Protein AF-A0A515HGM6-F1 (afdb_monomer)

InterPro domains:
  IPR005202 Transcription factor GRAS [PF03514] (10-231)
  IPR005202 Transcription factor GRAS [PS50985] (1-232)
  IPR005202 Transcription factor GRAS [PTHR31636] (12-231)

Foldseek 3Di:
DDDDPPPDDLVLLVVLLVQLFCQQVVLLVVLLVVVCVLCPPAQAAEEEEAACQLVPSVLVSLVVQLVVCVPDPDDGHEYEYEYEAEPPDDPVRVVSLVVSQVVSVVSCVVSVHHYYYHYFYQDPVLADDLVSDDDDPRYAYEYEAEDAPPCVVPDDPRNVCRSVVCCVVNVHSYYRHHDDDQPPPPPPPPPPPVNNVVSLVVVLVVSLVSSCVRDVPCPPSSVSSCPSTVND

Organism: NCBI:txid112607

Structure (mmCIF, N/CA/C/O backbone):
data_AF-A0A515HGM6-F1
#
_entry.id   AF-A0A515HGM6-F1
#
loop_
_atom_site.group_PDB
_atom_site.id
_atom_site.type_symbol
_atom_site.label_atom_id
_atom_site.label_alt_id
_atom_site.label_comp_id
_atom_site.label_asym_id
_atom_site.label_entity_id
_atom_site.label_seq_id
_atom_site.pdbx_PDB_ins_code
_atom_site.Cartn_x
_atom_site.Cartn_y
_atom_site.Cartn_z
_atom_site.occupancy
_atom_site.B_iso_or_equiv
_atom_site.auth_seq_id
_atom_site.auth_comp_id
_atom_site.auth_asym_id
_atom_site.auth_atom_id
_atom_site.pdbx_PDB_model_num
ATOM 1 N N . PRO A 1 1 ? 45.227 0.454 -6.442 1.00 33.66 1 PRO A N 1
ATOM 2 C CA . PRO A 1 1 ? 43.974 1.152 -6.821 1.00 33.66 1 PRO A CA 1
ATOM 3 C C . PRO A 1 1 ? 42.765 0.479 -6.158 1.00 33.66 1 PRO A C 1
ATOM 5 O O . PRO A 1 1 ? 42.350 -0.614 -6.534 1.00 33.66 1 PRO A O 1
ATOM 8 N N . THR A 1 2 ? 42.287 1.095 -5.085 1.00 35.53 2 THR A N 1
ATOM 9 C CA . THR A 1 2 ? 41.171 0.638 -4.258 1.00 35.53 2 THR A CA 1
ATOM 10 C C . THR A 1 2 ? 39.863 0.710 -5.049 1.00 35.53 2 THR A C 1
ATOM 12 O O . THR A 1 2 ? 39.519 1.748 -5.610 1.00 35.53 2 THR A O 1
ATOM 15 N N . ARG A 1 3 ? 39.123 -0.406 -5.122 1.00 33.62 3 ARG A N 1
ATOM 16 C CA . ARG A 1 3 ? 37.732 -0.394 -5.603 1.00 33.62 3 ARG A CA 1
ATOM 17 C C . ARG A 1 3 ? 36.940 0.524 -4.671 1.00 33.62 3 ARG A C 1
ATOM 19 O O . ARG A 1 3 ? 37.012 0.307 -3.460 1.00 33.62 3 ARG A O 1
ATOM 26 N N . PRO A 1 4 ? 36.205 1.528 -5.163 1.00 36.09 4 PRO A N 1
ATOM 27 C CA . PRO A 1 4 ? 35.471 2.383 -4.256 1.00 36.09 4 PRO A CA 1
ATOM 28 C C . PRO A 1 4 ? 34.287 1.595 -3.677 1.00 36.09 4 PRO A C 1
ATOM 30 O O . PRO A 1 4 ? 33.516 0.968 -4.407 1.00 36.09 4 PRO A O 1
ATOM 33 N N . SER A 1 5 ? 34.182 1.574 -2.348 1.00 41.03 5 SER A N 1
ATOM 34 C CA . SER A 1 5 ? 33.141 0.861 -1.607 1.00 41.03 5 SER A CA 1
ATOM 35 C C . SER A 1 5 ? 31.814 1.623 -1.657 1.00 41.03 5 SER A C 1
ATOM 37 O O . SER A 1 5 ? 31.354 2.158 -0.653 1.00 41.03 5 SER A O 1
ATOM 39 N N . TRP A 1 6 ? 31.172 1.689 -2.819 1.00 41.69 6 TRP A N 1
ATOM 40 C CA . TRP A 1 6 ? 29.816 2.232 -2.925 1.00 41.69 6 TRP A CA 1
ATOM 41 C C . TRP A 1 6 ? 28.793 1.119 -2.687 1.00 41.69 6 TRP A C 1
ATOM 43 O O . TRP A 1 6 ? 28.173 0.619 -3.623 1.00 41.69 6 TRP A O 1
ATOM 53 N N . LYS A 1 7 ? 28.629 0.687 -1.434 1.00 42.66 7 LYS A N 1
ATOM 54 C CA . LYS A 1 7 ? 27.447 -0.090 -1.035 1.00 42.66 7 LYS A CA 1
ATOM 55 C C . LYS A 1 7 ? 26.361 0.886 -0.576 1.00 42.66 7 LYS A C 1
ATOM 57 O O . LYS A 1 7 ? 26.106 0.974 0.617 1.00 42.66 7 LYS A O 1
ATOM 62 N N . MET A 1 8 ? 25.768 1.634 -1.507 1.00 49.56 8 MET A N 1
ATOM 63 C CA . MET A 1 8 ? 24.459 2.239 -1.232 1.00 49.56 8 MET A CA 1
ATOM 64 C C . MET A 1 8 ? 23.401 1.136 -1.228 1.00 49.56 8 MET A C 1
ATOM 66 O O . MET A 1 8 ? 23.482 0.187 -2.017 1.00 49.56 8 MET A O 1
ATOM 70 N N . ALA A 1 9 ? 22.452 1.229 -0.304 1.00 63.66 9 ALA A N 1
ATOM 71 C CA . ALA A 1 9 ? 21.400 0.235 -0.147 1.00 63.66 9 ALA A CA 1
ATOM 72 C C . ALA A 1 9 ? 20.313 0.436 -1.225 1.00 63.66 9 ALA A C 1
ATOM 74 O O . ALA A 1 9 ? 20.027 1.577 -1.582 1.00 63.66 9 ALA A O 1
ATOM 75 N N . PRO A 1 10 ? 19.644 -0.628 -1.712 1.00 66.25 10 PRO A N 1
ATOM 76 C CA . PRO A 1 10 ? 18.503 -0.520 -2.635 1.00 66.25 10 PRO A CA 1
ATOM 77 C C . PRO A 1 10 ? 17.421 0.488 -2.202 1.00 66.25 10 PRO A C 1
ATOM 79 O O . PRO A 1 10 ? 16.761 1.087 -3.043 1.00 66.25 10 PRO A O 1
ATOM 82 N N . VAL A 1 11 ? 17.291 0.723 -0.892 1.00 67.94 11 VAL A N 1
ATOM 83 C CA . VAL A 1 11 ? 16.393 1.722 -0.295 1.00 67.94 11 VAL A CA 1
ATOM 84 C C . VAL A 1 11 ? 16.754 3.156 -0.704 1.00 67.94 11 VAL A C 1
ATOM 86 O O . VAL A 1 11 ? 15.871 3.926 -1.063 1.00 67.94 11 VAL A O 1
ATOM 89 N N . GLU A 1 12 ? 18.039 3.516 -0.707 1.00 74.19 12 GLU A N 1
ATOM 90 C CA . GLU A 1 12 ? 18.498 4.868 -1.070 1.00 74.19 12 GLU A CA 1
ATOM 91 C C . GLU A 1 12 ? 18.288 5.133 -2.566 1.00 74.19 12 GLU A C 1
ATOM 93 O O . GLU A 1 12 ? 17.845 6.208 -2.958 1.00 74.19 12 GLU A O 1
ATOM 98 N N . ALA A 1 13 ? 18.534 4.130 -3.415 1.00 74.75 13 ALA A N 1
ATOM 99 C CA . ALA A 1 13 ? 18.259 4.232 -4.847 1.00 74.75 13 ALA A CA 1
ATOM 100 C C . ALA A 1 13 ? 16.753 4.379 -5.135 1.00 74.75 13 ALA A C 1
ATOM 102 O O . ALA A 1 13 ? 16.364 5.123 -6.031 1.00 74.75 13 ALA A O 1
ATOM 103 N N . PHE A 1 14 ? 15.897 3.720 -4.351 1.00 74.88 14 PHE A N 1
ATOM 104 C CA . PHE A 1 14 ? 14.449 3.872 -4.474 1.00 74.88 14 PHE A CA 1
ATOM 105 C C . PHE A 1 14 ? 13.963 5.259 -4.026 1.00 74.88 14 PHE A C 1
ATOM 107 O O . PHE A 1 14 ? 13.122 5.853 -4.695 1.00 74.88 14 PHE A O 1
ATOM 114 N N . GLN A 1 15 ? 14.526 5.817 -2.949 1.00 76.75 15 GLN A N 1
ATOM 115 C CA . GLN A 1 15 ? 14.252 7.201 -2.537 1.00 76.75 15 GLN A CA 1
ATOM 116 C C . GLN A 1 15 ? 14.657 8.198 -3.629 1.00 76.75 15 GLN A C 1
ATOM 118 O O . GLN A 1 15 ? 13.858 9.049 -4.012 1.00 76.75 15 GLN A O 1
ATOM 123 N N . LEU A 1 16 ? 15.851 8.026 -4.206 1.00 79.00 16 LEU A N 1
ATOM 124 C CA . LEU A 1 16 ? 16.311 8.838 -5.332 1.00 79.00 16 LEU A CA 1
ATOM 125 C C . LEU A 1 16 ? 15.363 8.750 -6.534 1.00 79.00 16 LEU A C 1
ATOM 127 O O . LEU A 1 16 ? 15.067 9.778 -7.132 1.00 79.00 16 LEU A O 1
ATOM 131 N N . LEU A 1 17 ? 14.839 7.565 -6.867 1.00 77.12 17 LEU A N 1
ATOM 132 C CA . LEU A 1 17 ? 13.839 7.422 -7.931 1.00 77.12 17 LEU A CA 1
ATOM 133 C C . LEU A 1 17 ? 12.556 8.212 -7.625 1.00 77.12 17 LEU A C 1
ATOM 135 O O . LEU A 1 17 ? 12.028 8.880 -8.511 1.00 77.12 17 LEU A O 1
ATOM 139 N N . GLN A 1 18 ? 12.060 8.151 -6.386 1.00 76.12 18 GLN A N 1
ATOM 140 C CA . GLN A 1 18 ? 10.862 8.890 -5.971 1.00 76.12 18 GLN A CA 1
ATOM 141 C C . GLN A 1 18 ? 11.052 10.409 -6.002 1.00 76.12 18 GLN A C 1
ATOM 143 O O . GLN A 1 18 ? 10.081 11.148 -6.185 1.00 76.12 18 GLN A O 1
ATOM 148 N N . ASP A 1 19 ? 12.273 10.886 -5.783 1.00 78.44 19 ASP A N 1
ATOM 149 C CA . ASP A 1 19 ? 12.600 12.303 -5.909 1.00 78.44 19 ASP A CA 1
ATOM 150 C C . ASP A 1 19 ? 12.758 12.701 -7.373 1.00 78.44 19 ASP A C 1
ATOM 152 O O . ASP A 1 19 ? 12.249 13.746 -7.764 1.00 78.44 19 ASP A O 1
ATOM 156 N N . MET A 1 20 ? 13.380 11.842 -8.187 1.00 77.00 20 MET A N 1
ATOM 157 C CA . MET A 1 20 ? 13.657 12.111 -9.598 1.00 77.00 20 MET A CA 1
ATOM 158 C C . MET A 1 20 ? 12.438 12.054 -10.509 1.00 77.00 20 MET A C 1
ATOM 160 O O . MET A 1 20 ? 12.423 12.712 -11.549 1.00 77.00 20 MET A O 1
ATOM 164 N N . SER A 1 21 ? 11.439 11.251 -10.154 1.00 76.75 21 SER A N 1
ATOM 165 C CA . SER A 1 21 ? 10.286 10.999 -11.007 1.00 76.75 21 SER A CA 1
ATOM 166 C C . SER A 1 21 ? 8.984 10.958 -10.207 1.00 76.75 21 SER A C 1
ATOM 168 O O . SER A 1 21 ? 8.923 10.332 -9.143 1.00 76.75 21 SER A O 1
ATOM 170 N N . PRO A 1 22 ? 7.892 11.547 -10.735 1.00 76.94 22 PRO A N 1
ATOM 171 C CA . PRO A 1 22 ? 6.575 11.424 -10.125 1.00 76.94 22 PRO A CA 1
ATOM 172 C C . PRO A 1 22 ? 6.007 10.004 -10.239 1.00 76.94 22 PRO A C 1
ATOM 174 O O . PRO A 1 22 ? 4.993 9.730 -9.610 1.00 76.94 22 PRO A O 1
ATOM 177 N N . TYR A 1 23 ? 6.639 9.111 -11.008 1.00 75.31 23 TYR A N 1
ATOM 178 C CA . TYR A 1 23 ? 6.143 7.779 -11.362 1.00 75.31 23 TYR A CA 1
ATOM 179 C C . TYR A 1 23 ? 5.549 6.996 -10.179 1.00 75.31 23 TYR A C 1
ATOM 181 O O . TYR A 1 23 ? 4.378 6.627 -10.198 1.00 75.31 23 TYR A O 1
ATOM 189 N N . VAL A 1 24 ? 6.323 6.820 -9.106 1.00 78.44 24 VAL A N 1
ATOM 190 C CA . VAL A 1 24 ? 5.881 6.067 -7.918 1.00 78.44 24 VAL A CA 1
ATOM 191 C C . VAL A 1 24 ? 4.873 6.868 -7.082 1.00 78.44 24 VAL A C 1
ATOM 193 O O . VAL A 1 24 ? 3.913 6.320 -6.541 1.00 78.44 24 VAL A O 1
ATOM 196 N N . LYS A 1 25 ? 5.074 8.189 -6.970 1.00 84.50 25 LYS A N 1
ATOM 197 C CA . LYS A 1 25 ? 4.205 9.078 -6.178 1.00 84.50 25 LYS A CA 1
ATOM 198 C C . LYS A 1 25 ? 2.809 9.197 -6.795 1.00 84.50 25 LYS A C 1
ATOM 200 O O . LYS A 1 25 ? 1.836 9.242 -6.051 1.00 84.50 25 LYS A O 1
ATOM 205 N N . PHE A 1 26 ? 2.707 9.193 -8.124 1.00 87.50 26 PHE A N 1
ATOM 206 C CA . PHE A 1 26 ? 1.442 9.222 -8.855 1.00 87.50 26 PHE A CA 1
ATOM 207 C C . PHE A 1 26 ? 0.555 8.044 -8.453 1.00 87.50 26 PHE A C 1
ATOM 209 O O . PHE A 1 26 ? -0.543 8.257 -7.948 1.00 87.50 26 PHE A O 1
ATOM 216 N N . GLY A 1 27 ? 1.069 6.816 -8.568 1.00 89.44 27 GLY A N 1
ATOM 217 C CA . GLY A 1 27 ? 0.329 5.614 -8.193 1.00 89.44 27 GLY A CA 1
ATOM 218 C C . GLY A 1 27 ? -0.136 5.629 -6.735 1.00 89.44 27 GLY A C 1
ATOM 219 O O . GLY A 1 27 ? -1.304 5.368 -6.449 1.00 89.44 27 GLY A O 1
ATOM 220 N N . HIS A 1 28 ? 0.749 6.018 -5.812 1.00 91.19 28 HIS A N 1
ATOM 221 C CA . HIS A 1 28 ? 0.407 6.145 -4.393 1.00 91.19 28 HIS A CA 1
ATOM 222 C C . HIS A 1 28 ? -0.680 7.195 -4.131 1.00 91.19 28 HIS A C 1
ATOM 224 O O . HIS A 1 28 ? -1.622 6.914 -3.395 1.00 91.19 28 HIS A O 1
ATOM 230 N N . PHE A 1 29 ? -0.577 8.393 -4.710 1.00 92.69 29 PHE A N 1
ATOM 231 C CA . PHE A 1 29 ? -1.552 9.459 -4.471 1.00 92.69 29 PHE A CA 1
ATOM 232 C C . PHE A 1 29 ? -2.905 9.166 -5.112 1.00 92.69 29 PHE A C 1
ATOM 234 O O . PHE A 1 29 ? -3.930 9.417 -4.483 1.00 92.69 29 PHE A O 1
ATOM 241 N N . THR A 1 30 ? -2.928 8.574 -6.306 1.00 94.88 30 THR A N 1
ATOM 242 C CA . THR A 1 30 ? -4.176 8.142 -6.944 1.00 94.88 30 THR A CA 1
ATOM 243 C C . THR A 1 30 ? -4.858 7.038 -6.136 1.00 94.88 30 THR A C 1
ATOM 245 O O . THR 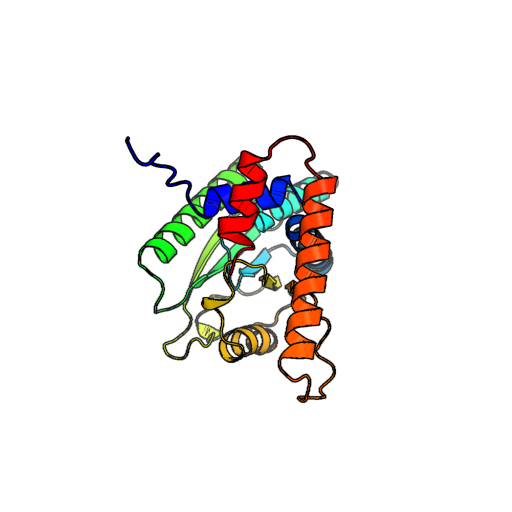A 1 30 ? -6.055 7.135 -5.866 1.00 94.88 30 THR A O 1
ATOM 248 N N . ALA A 1 31 ? -4.107 6.030 -5.674 1.00 96.75 31 ALA A N 1
ATOM 249 C CA . ALA A 1 31 ? -4.646 4.992 -4.797 1.00 96.75 31 ALA A CA 1
ATOM 250 C C . ALA A 1 31 ? -5.163 5.583 -3.477 1.00 96.75 31 ALA A C 1
ATOM 252 O O . ALA A 1 31 ? -6.274 5.273 -3.054 1.00 96.75 31 ALA A O 1
ATOM 253 N N . ASN A 1 32 ? -4.399 6.478 -2.849 1.00 97.62 32 ASN A N 1
ATOM 254 C CA . ASN A 1 32 ? -4.802 7.129 -1.605 1.00 97.62 32 ASN A CA 1
ATOM 255 C C . ASN A 1 32 ? -6.078 7.956 -1.773 1.00 97.62 32 ASN A C 1
ATOM 257 O O . ASN A 1 32 ? -6.936 7.903 -0.898 1.00 97.62 32 ASN A O 1
ATOM 261 N N . GLN A 1 33 ? -6.237 8.668 -2.889 1.00 97.25 33 GLN A N 1
ATOM 262 C CA . GLN A 1 33 ? -7.459 9.417 -3.169 1.00 97.25 33 GLN A CA 1
ATOM 263 C C . GLN A 1 33 ? -8.678 8.487 -3.273 1.00 97.25 33 GLN A C 1
ATOM 265 O O . GLN A 1 33 ? -9.685 8.730 -2.611 1.00 97.25 33 GLN A O 1
ATOM 270 N N . ALA A 1 34 ? -8.560 7.376 -4.010 1.00 98.19 34 ALA A N 1
ATOM 271 C CA . ALA A 1 34 ? -9.623 6.372 -4.096 1.00 98.19 34 ALA A CA 1
ATOM 272 C C . ALA A 1 34 ? -9.952 5.753 -2.723 1.00 98.19 34 ALA A C 1
ATOM 274 O O . ALA A 1 34 ? -11.117 5.514 -2.404 1.00 98.19 34 ALA A O 1
ATOM 275 N N . ILE A 1 35 ? -8.935 5.528 -1.884 1.00 98.50 35 ILE A N 1
ATOM 276 C CA . ILE A 1 35 ? -9.111 5.039 -0.511 1.00 98.50 35 ILE A CA 1
ATOM 277 C C . ILE A 1 35 ? -9.871 6.061 0.337 1.00 98.50 35 ILE A C 1
ATOM 279 O O . ILE A 1 35 ? -10.839 5.679 0.989 1.00 98.50 35 ILE A O 1
ATOM 283 N N . LEU A 1 36 ? -9.464 7.336 0.327 1.00 96.81 36 LEU A N 1
ATOM 284 C CA . LEU A 1 36 ? -10.105 8.408 1.101 1.00 96.81 36 LEU A CA 1
ATOM 285 C C . LEU A 1 36 ? -11.588 8.548 0.751 1.00 96.81 36 LEU A C 1
ATOM 287 O O . LEU A 1 36 ? -12.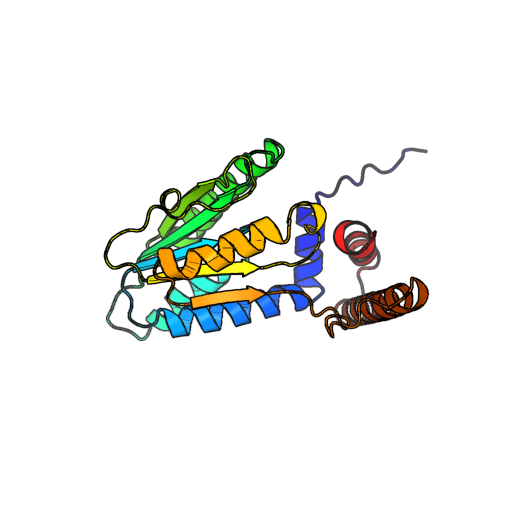423 8.624 1.650 1.00 96.81 36 LEU A O 1
ATOM 291 N N . GLU A 1 37 ? -11.916 8.528 -0.540 1.00 96.19 37 GLU A N 1
ATOM 292 C CA . GLU A 1 37 ? -13.299 8.581 -1.019 1.00 96.19 37 GLU A CA 1
ATOM 293 C C . GLU A 1 37 ? -14.097 7.353 -0.576 1.00 96.19 37 GLU A C 1
ATOM 295 O O . GLU A 1 37 ? -15.219 7.480 -0.081 1.00 96.19 37 GLU A O 1
ATOM 300 N N . ALA A 1 38 ? -13.508 6.161 -0.696 1.00 97.56 38 ALA A N 1
ATOM 301 C CA . ALA A 1 38 ? -14.171 4.926 -0.312 1.00 97.56 38 ALA A CA 1
ATOM 302 C C . ALA A 1 38 ? -14.470 4.879 1.189 1.00 97.56 38 ALA A C 1
ATOM 304 O O . ALA A 1 38 ? -15.551 4.435 1.566 1.00 97.56 38 ALA A O 1
ATOM 305 N N . VAL A 1 39 ? -13.554 5.330 2.048 1.00 96.00 39 VAL A N 1
ATOM 306 C CA . VAL A 1 39 ? -13.679 5.217 3.515 1.00 96.00 39 VAL A CA 1
ATOM 307 C C . VAL A 1 39 ? -14.227 6.478 4.189 1.00 96.00 39 VAL A C 1
ATOM 309 O O . VAL A 1 39 ? -14.200 6.587 5.417 1.00 96.00 39 VAL A O 1
ATOM 312 N N . ALA A 1 40 ? -14.734 7.436 3.412 1.00 93.06 40 ALA A N 1
ATOM 313 C CA . ALA A 1 40 ? -15.303 8.669 3.935 1.00 93.06 40 ALA A CA 1
ATOM 314 C C . ALA A 1 40 ? -16.426 8.390 4.954 1.00 93.06 40 ALA A C 1
ATOM 316 O O . ALA A 1 40 ? -17.370 7.645 4.689 1.00 93.06 40 ALA A O 1
ATOM 317 N N . GLY A 1 41 ? -16.321 9.001 6.138 1.00 90.56 41 GLY A N 1
ATOM 318 C CA . GLY A 1 41 ? -17.287 8.848 7.234 1.00 90.56 41 GLY A CA 1
ATOM 319 C C . GLY A 1 41 ? -17.116 7.586 8.089 1.00 90.56 41 GLY A C 1
ATOM 320 O O . GLY A 1 41 ? -17.783 7.455 9.118 1.00 90.56 41 GLY A O 1
ATOM 321 N N . GLU A 1 42 ? -16.211 6.679 7.724 1.00 94.38 42 GLU A N 1
ATOM 322 C CA . GLU A 1 42 ? -15.914 5.493 8.525 1.00 94.38 42 GLU A CA 1
ATOM 323 C C . GLU A 1 42 ? -15.144 5.878 9.791 1.00 94.38 42 GLU A C 1
ATOM 325 O O . GLU A 1 42 ? -14.309 6.779 9.787 1.00 94.38 42 GLU A O 1
ATOM 330 N N . ARG A 1 43 ? -15.400 5.182 10.905 1.00 94.12 43 ARG A N 1
ATOM 331 C CA . ARG A 1 43 ? -14.689 5.430 12.180 1.00 94.12 43 ARG A CA 1
ATOM 332 C C . ARG A 1 43 ? -13.461 4.546 12.372 1.00 94.12 43 ARG A C 1
ATOM 334 O O . ARG A 1 43 ? -12.650 4.796 13.267 1.00 94.12 43 ARG A O 1
ATOM 341 N N . ARG A 1 44 ? -13.356 3.478 11.583 1.00 96.94 44 ARG A N 1
ATOM 342 C CA . ARG A 1 44 ? -12.269 2.501 11.617 1.00 96.94 44 ARG A CA 1
ATOM 343 C C . ARG A 1 44 ? -11.957 2.081 10.193 1.00 96.94 44 ARG A C 1
ATOM 345 O O . ARG A 1 44 ? -12.844 1.606 9.490 1.00 96.94 44 ARG A O 1
ATOM 352 N N . VAL A 1 45 ? -10.705 2.237 9.799 1.00 98.38 45 VAL A N 1
ATOM 353 C CA . VAL A 1 45 ? -10.210 1.871 8.473 1.00 98.38 45 VAL A CA 1
ATOM 354 C C . VAL A 1 45 ? -9.120 0.831 8.654 1.00 98.38 45 VAL A C 1
ATOM 356 O O . VAL A 1 45 ? -8.211 1.025 9.461 1.00 98.38 45 VAL A O 1
ATOM 359 N N . HIS A 1 46 ? -9.205 -0.266 7.912 1.00 98.69 46 HIS A N 1
ATOM 360 C CA . HIS A 1 46 ? -8.212 -1.327 7.941 1.00 98.69 46 HIS A CA 1
ATOM 361 C C . HIS A 1 46 ? -7.677 -1.590 6.539 1.00 98.69 46 HIS A C 1
ATOM 363 O O . HIS A 1 46 ? -8.356 -2.140 5.681 1.00 98.69 46 HIS A O 1
ATOM 369 N N . ILE A 1 47 ? -6.422 -1.219 6.335 1.00 98.75 47 ILE A N 1
ATOM 370 C CA . ILE A 1 47 ? -5.696 -1.433 5.094 1.00 98.75 47 ILE A CA 1
ATOM 371 C C . ILE A 1 47 ? -4.911 -2.736 5.197 1.00 98.75 47 ILE A C 1
ATOM 373 O O . ILE A 1 47 ? -4.113 -2.921 6.118 1.00 98.75 47 ILE A O 1
ATOM 377 N N . VAL A 1 48 ? -5.113 -3.623 4.233 1.00 98.38 48 VAL A N 1
ATOM 378 C CA . VAL A 1 48 ? -4.287 -4.803 3.998 1.00 98.38 48 VAL A CA 1
ATOM 379 C C . VAL A 1 48 ? -3.387 -4.486 2.809 1.00 98.38 48 VAL A C 1
ATOM 381 O O . VAL A 1 48 ? -3.865 -4.327 1.687 1.00 98.38 48 VAL A O 1
ATOM 384 N N . ASP A 1 49 ? -2.090 -4.348 3.064 1.00 96.44 49 ASP A N 1
ATOM 385 C CA . ASP A 1 49 ? -1.092 -4.006 2.052 1.00 96.44 49 ASP A CA 1
ATOM 386 C C . ASP A 1 49 ? -0.330 -5.263 1.630 1.00 96.44 49 ASP A C 1
ATOM 388 O O . ASP A 1 49 ? 0.294 -5.926 2.465 1.00 96.44 49 ASP A O 1
ATOM 392 N N . TYR A 1 50 ? -0.394 -5.587 0.340 1.00 92.94 50 TYR A N 1
ATOM 393 C CA . TYR A 1 50 ? 0.281 -6.745 -0.235 1.00 92.94 50 TYR A CA 1
ATOM 394 C C . TYR A 1 50 ? 1.817 -6.668 -0.148 1.00 92.94 50 TYR A C 1
ATOM 396 O O . TYR A 1 50 ? 2.467 -7.703 0.008 1.00 92.94 50 TYR A O 1
ATOM 404 N N . ASP A 1 51 ? 2.404 -5.472 -0.241 1.00 87.81 51 ASP A N 1
ATOM 405 C CA . ASP A 1 51 ? 3.852 -5.249 -0.198 1.00 87.81 51 ASP A CA 1
ATOM 406 C C . ASP A 1 51 ? 4.178 -3.835 0.311 1.00 87.81 51 ASP A C 1
ATOM 408 O O . ASP A 1 51 ? 4.381 -2.892 -0.452 1.00 87.81 51 ASP A O 1
ATOM 412 N N . ILE A 1 52 ? 4.244 -3.700 1.638 1.00 89.12 52 ILE A N 1
ATOM 413 C CA . ILE A 1 52 ? 4.316 -2.395 2.310 1.00 89.12 52 ILE A CA 1
ATOM 414 C C . ILE A 1 52 ? 5.617 -1.615 2.074 1.00 89.12 52 ILE A C 1
ATOM 416 O O . ILE A 1 52 ? 5.670 -0.407 2.326 1.00 89.12 52 ILE A O 1
ATOM 420 N N . MET A 1 53 ? 6.680 -2.291 1.632 1.00 83.94 53 MET A N 1
ATOM 421 C CA . MET A 1 53 ? 8.013 -1.711 1.449 1.00 83.94 53 MET A CA 1
ATOM 422 C C . MET A 1 53 ? 8.443 -0.847 2.659 1.00 83.94 53 MET A C 1
ATOM 424 O O . MET A 1 53 ? 8.502 -1.340 3.783 1.00 83.94 53 MET A O 1
ATOM 428 N N . GLU A 1 54 ? 8.722 0.441 2.431 1.00 83.25 54 GLU A N 1
ATOM 429 C CA . GLU A 1 54 ? 9.122 1.433 3.441 1.00 83.25 54 GLU A CA 1
ATOM 430 C C . GLU A 1 54 ? 7.938 2.231 4.026 1.00 83.25 54 GLU A C 1
ATOM 432 O O . GLU A 1 54 ? 8.136 3.121 4.854 1.00 83.25 54 GLU A O 1
ATOM 437 N N . GLY A 1 55 ? 6.704 1.953 3.593 1.00 88.62 55 GLY A N 1
ATOM 438 C CA . GLY A 1 55 ? 5.488 2.597 4.102 1.00 88.62 55 GLY A CA 1
ATOM 439 C C . GLY A 1 55 ? 5.253 4.038 3.631 1.00 88.62 55 GLY A C 1
ATOM 440 O O . GLY A 1 55 ? 4.394 4.723 4.184 1.00 88.62 55 GLY A O 1
ATOM 441 N N . VAL A 1 56 ? 5.979 4.520 2.614 1.00 87.81 56 VAL A N 1
ATOM 442 C CA . VAL A 1 56 ? 5.898 5.919 2.139 1.00 87.81 56 VAL A CA 1
ATOM 443 C C . VAL A 1 56 ? 4.480 6.314 1.706 1.00 87.81 56 VAL A C 1
ATOM 445 O O . VAL A 1 56 ? 4.022 7.407 2.041 1.00 87.81 56 VAL A O 1
ATOM 448 N N . GLN A 1 57 ? 3.755 5.420 1.021 1.00 93.56 57 GLN A N 1
ATOM 449 C CA . GLN A 1 57 ? 2.355 5.646 0.639 1.00 93.56 57 GLN A CA 1
ATOM 450 C C . GLN A 1 57 ? 1.498 6.012 1.860 1.00 93.56 57 GLN A C 1
ATOM 452 O O . GLN A 1 57 ? 0.718 6.968 1.819 1.00 93.56 57 GLN A O 1
ATOM 457 N N . TRP A 1 58 ? 1.687 5.297 2.969 1.00 97.38 58 TRP A N 1
ATOM 458 C CA . TRP A 1 58 ? 0.849 5.421 4.154 1.00 97.38 58 TRP A CA 1
ATOM 459 C C . TRP A 1 58 ? 1.104 6.689 4.949 1.00 97.38 58 TRP A C 1
ATOM 461 O O . TRP A 1 58 ? 0.143 7.269 5.443 1.00 97.38 58 TRP A O 1
ATOM 471 N N . ALA A 1 59 ? 2.343 7.181 5.009 1.00 94.94 59 ALA A N 1
ATOM 472 C CA . ALA A 1 59 ? 2.619 8.484 5.616 1.00 94.94 59 ALA A CA 1
ATOM 473 C C . ALA A 1 59 ? 1.810 9.604 4.932 1.00 94.94 59 ALA A C 1
ATOM 475 O O . ALA A 1 59 ? 1.182 10.422 5.604 1.00 94.94 59 ALA A O 1
ATOM 476 N N . SER A 1 60 ? 1.741 9.594 3.597 1.00 94.31 60 SER A N 1
ATOM 477 C CA . SER A 1 60 ? 0.945 10.588 2.868 1.00 94.31 60 SER A CA 1
ATOM 478 C C . SER A 1 60 ? -0.569 10.420 3.046 1.00 94.31 60 SER A C 1
ATOM 480 O O . SER A 1 60 ? -1.273 11.418 3.187 1.00 94.31 60 SER A O 1
ATOM 482 N N . LEU A 1 61 ? -1.074 9.181 3.121 1.00 97.62 61 LEU A N 1
ATOM 483 C CA . LEU A 1 61 ? -2.487 8.930 3.416 1.00 97.62 61 LEU A CA 1
ATOM 484 C C . LEU A 1 61 ? -2.859 9.453 4.809 1.00 97.62 61 LEU A C 1
ATOM 486 O O . LEU A 1 61 ? -3.868 10.132 4.957 1.00 97.62 61 LEU A O 1
ATOM 490 N N . MET A 1 62 ? -2.033 9.168 5.819 1.00 97.81 62 MET A N 1
ATOM 491 C CA . MET A 1 62 ? -2.257 9.617 7.194 1.00 97.81 62 MET A CA 1
ATOM 492 C C . MET A 1 62 ? -2.353 11.143 7.290 1.00 97.81 62 MET A C 1
ATOM 494 O O . MET A 1 62 ? -3.254 11.649 7.955 1.00 97.81 62 MET A O 1
ATOM 498 N N . GLN A 1 63 ? -1.472 11.876 6.597 1.00 94.88 63 GLN A N 1
ATOM 499 C CA . GLN A 1 63 ? -1.566 13.338 6.524 1.00 94.88 63 GLN A CA 1
ATOM 500 C C . GLN A 1 63 ? -2.874 13.786 5.878 1.00 94.88 63 GLN A C 1
ATOM 502 O O . GLN A 1 63 ? -3.571 14.615 6.449 1.00 94.88 63 GLN A O 1
ATOM 507 N N . ALA A 1 64 ? -3.242 13.203 4.735 1.00 93.88 64 ALA A N 1
ATOM 508 C CA . ALA A 1 64 ? -4.478 13.558 4.047 1.00 93.88 64 ALA A CA 1
ATOM 509 C C . ALA A 1 64 ? -5.729 13.294 4.908 1.00 93.88 64 ALA A C 1
ATOM 511 O O . ALA A 1 64 ? -6.626 14.136 4.947 1.00 93.88 64 ALA A O 1
ATOM 512 N N . MET A 1 65 ? -5.761 12.178 5.650 1.00 94.06 65 MET A N 1
ATOM 513 C CA . MET A 1 65 ? -6.841 11.863 6.594 1.00 94.06 65 MET A CA 1
ATOM 514 C C . MET A 1 65 ? -6.953 12.918 7.699 1.00 94.06 65 MET A C 1
ATOM 516 O O . MET A 1 65 ? -8.057 13.346 8.017 1.00 94.06 65 MET A O 1
ATOM 520 N N . VAL A 1 66 ? -5.828 13.362 8.269 1.00 92.94 66 VAL A N 1
ATOM 521 C CA . VAL A 1 66 ? -5.825 14.411 9.301 1.00 92.94 66 VAL A CA 1
ATOM 522 C C . VAL A 1 66 ? -6.246 15.763 8.714 1.00 92.94 66 VAL A C 1
ATOM 524 O O . VAL A 1 66 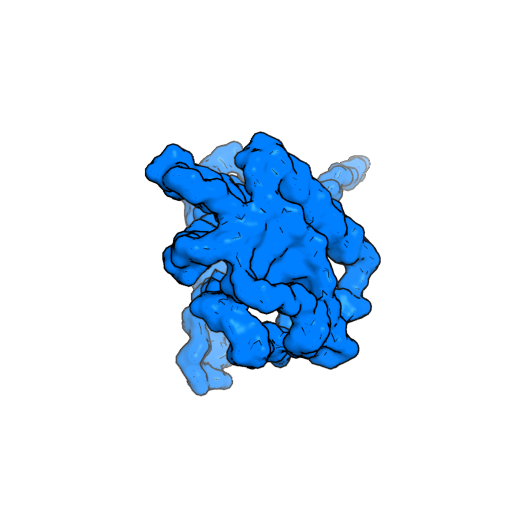? -7.116 16.421 9.279 1.00 92.94 66 VAL A O 1
ATOM 527 N N . SER A 1 67 ? -5.710 16.152 7.554 1.00 90.56 67 SER A N 1
ATOM 528 C CA . SER A 1 67 ? -5.998 17.446 6.919 1.00 90.56 67 SER A CA 1
ATOM 529 C C . SER A 1 67 ? -7.453 17.595 6.468 1.00 90.56 67 SER A C 1
ATOM 531 O O . SER A 1 67 ? -8.035 18.662 6.642 1.00 90.56 67 SER A O 1
ATOM 533 N N . GLN A 1 68 ? -8.087 16.543 5.936 1.00 83.94 68 GLN A N 1
ATOM 534 C CA . GLN A 1 68 ? -9.523 16.588 5.613 1.00 83.94 68 GLN A CA 1
ATOM 535 C C . GLN A 1 68 ? -10.391 16.799 6.865 1.00 83.94 68 GLN A C 1
ATOM 537 O O . GLN A 1 68 ? -11.490 17.351 6.786 1.00 83.94 68 GLN A O 1
ATOM 542 N N . GLN A 1 69 ? -9.887 16.390 8.028 1.00 77.75 69 GLN A N 1
ATOM 543 C CA . GLN A 1 69 ? -10.620 16.389 9.283 1.00 77.75 69 GLN A CA 1
ATOM 544 C C . GLN A 1 69 ? -10.492 17.686 10.085 1.00 77.75 69 GLN A C 1
ATOM 546 O O . GLN A 1 69 ? -11.329 17.923 10.950 1.00 77.75 69 GLN A O 1
ATOM 551 N N . GLU A 1 70 ? -9.519 18.551 9.779 1.00 70.62 70 GLU A N 1
ATOM 552 C CA . GLU A 1 70 ? -9.375 19.875 10.416 1.00 70.62 70 GLU A CA 1
ATOM 553 C C . GLU A 1 70 ? -10.645 20.736 10.289 1.00 70.62 70 GLU A C 1
ATOM 555 O O . GLU A 1 70 ? -10.885 21.626 11.100 1.00 70.62 70 GLU A O 1
ATOM 560 N N . THR A 1 71 ? -11.492 20.441 9.299 1.00 70.56 71 THR A N 1
ATOM 561 C CA . THR A 1 71 ? -12.768 21.130 9.055 1.00 70.56 71 THR A CA 1
ATOM 562 C C . THR A 1 71 ? -13.995 20.412 9.641 1.00 70.56 71 THR A C 1
ATOM 564 O O . THR A 1 71 ? -15.112 20.918 9.533 1.00 70.56 71 THR A O 1
ATOM 567 N N . SER A 1 72 ? -13.817 19.246 10.275 1.00 75.81 72 SER A N 1
ATOM 568 C CA . SER A 1 72 ? -14.892 18.384 10.786 1.00 75.81 72 SER A CA 1
ATOM 569 C C . SER A 1 72 ? -14.937 18.348 12.317 1.00 75.81 72 SER A C 1
ATOM 571 O O . SER A 1 72 ? -13.927 18.464 13.001 1.00 75.81 72 SER A O 1
ATOM 573 N N . ILE A 1 73 ? -16.134 18.141 12.873 1.00 75.56 73 ILE A N 1
ATOM 574 C CA . ILE A 1 73 ? -16.366 18.028 14.326 1.00 75.56 73 ILE A CA 1
ATOM 575 C C . ILE A 1 73 ? -15.932 16.644 14.858 1.00 75.56 73 ILE A C 1
ATOM 577 O O . ILE A 1 73 ? -15.671 16.477 16.049 1.00 75.56 73 ILE A O 1
ATOM 581 N N . ALA A 1 74 ? -15.867 15.626 13.994 1.00 79.25 74 ALA A N 1
ATOM 582 C CA . ALA A 1 74 ? -15.530 14.261 14.391 1.00 79.25 74 ALA A CA 1
ATOM 583 C C . ALA A 1 74 ? -14.005 14.029 14.396 1.00 79.25 74 ALA A C 1
ATOM 585 O O . ALA A 1 74 ? -13.327 14.515 13.494 1.00 79.25 74 ALA A O 1
ATOM 586 N N . PRO A 1 75 ? -13.451 13.235 15.336 1.00 84.19 75 PRO A N 1
ATOM 587 C CA . PRO A 1 75 ? -12.032 12.876 15.330 1.00 84.19 75 PRO A CA 1
ATOM 588 C C . PRO A 1 75 ? -11.693 11.925 14.172 1.00 84.19 75 PRO A C 1
ATOM 590 O O . PRO A 1 75 ? -12.575 11.163 13.749 1.00 84.19 75 PRO A O 1
ATOM 593 N N . PRO A 1 76 ? -10.434 11.919 13.691 1.00 88.75 76 PRO A N 1
ATOM 594 C CA . PRO A 1 76 ? -10.018 11.034 12.614 1.00 88.75 76 PRO A CA 1
ATOM 595 C C . PRO A 1 76 ? -10.222 9.559 12.933 1.00 88.75 76 PRO A C 1
ATOM 597 O O . PRO A 1 76 ? -10.180 9.166 14.107 1.00 88.75 76 PRO A O 1
ATOM 600 N N . PRO A 1 77 ? -10.494 8.734 11.902 1.00 93.56 77 PRO A N 1
ATOM 601 C CA . PRO A 1 77 ? -10.723 7.318 12.107 1.00 93.56 77 PRO A CA 1
ATOM 602 C C . PRO A 1 77 ? -9.502 6.660 12.733 1.00 93.56 77 PRO A C 1
ATOM 604 O O . PRO A 1 77 ? -8.361 7.075 12.530 1.00 93.56 77 PRO A O 1
ATOM 607 N N . HIS A 1 78 ? -9.743 5.565 13.448 1.00 96.94 78 HIS A N 1
ATOM 608 C CA . HIS A 1 78 ? -8.651 4.663 13.770 1.00 96.94 78 HIS A CA 1
ATOM 609 C C . HIS A 1 78 ? -8.160 3.996 12.483 1.00 96.94 78 HIS A C 1
ATOM 611 O O . HIS A 1 78 ? -8.938 3.303 11.821 1.00 96.94 78 HIS A O 1
ATOM 617 N N . LEU A 1 79 ? -6.883 4.177 12.154 1.00 98.31 79 LEU A N 1
ATOM 618 C CA . LEU A 1 79 ? -6.244 3.544 11.008 1.00 98.31 79 LEU A CA 1
ATOM 619 C C . LEU A 1 79 ? -5.457 2.308 11.452 1.00 98.31 79 LEU A C 1
ATOM 621 O O . LEU A 1 79 ? -4.530 2.388 12.256 1.00 98.31 79 LEU A O 1
ATOM 625 N N . ARG A 1 80 ? -5.788 1.156 10.879 1.00 98.44 80 ARG A N 1
ATOM 626 C CA . ARG A 1 80 ? -5.048 -0.093 11.038 1.00 98.44 80 ARG A CA 1
ATOM 627 C C . ARG A 1 80 ? -4.394 -0.463 9.716 1.00 98.44 80 ARG A C 1
ATOM 629 O O . ARG A 1 80 ? -5.065 -0.485 8.690 1.00 98.44 80 ARG A O 1
ATOM 636 N N . ILE A 1 81 ? -3.112 -0.812 9.739 1.00 98.62 81 ILE A N 1
ATOM 637 C CA . ILE A 1 81 ? -2.413 -1.356 8.567 1.00 98.62 81 ILE A CA 1
ATOM 638 C C . ILE A 1 81 ? -1.928 -2.770 8.880 1.00 98.62 81 ILE A C 1
ATOM 640 O O . ILE A 1 81 ? -1.287 -2.999 9.906 1.00 98.62 81 ILE A O 1
ATOM 644 N N . THR A 1 82 ? -2.232 -3.720 7.998 1.00 97.88 82 THR A N 1
ATOM 645 C CA . THR A 1 82 ? -1.688 -5.079 8.009 1.00 97.88 82 THR A CA 1
ATOM 646 C C . THR A 1 82 ? -0.799 -5.275 6.792 1.00 97.88 82 THR A C 1
ATOM 648 O O . THR A 1 82 ? -1.300 -5.316 5.673 1.00 97.88 82 THR A O 1
ATOM 651 N N . ALA A 1 83 ? 0.502 -5.455 7.008 1.00 95.38 83 ALA A N 1
ATOM 652 C CA . ALA A 1 83 ? 1.423 -5.840 5.943 1.00 95.38 83 ALA A CA 1
ATOM 653 C C . ALA A 1 83 ? 1.346 -7.352 5.672 1.00 95.38 83 ALA A C 1
ATOM 655 O O . ALA A 1 83 ? 1.426 -8.167 6.600 1.00 95.38 83 ALA A O 1
ATOM 656 N N . VAL A 1 84 ? 1.213 -7.740 4.408 1.00 92.75 84 VAL A N 1
ATOM 657 C CA . VAL A 1 84 ? 1.335 -9.132 3.968 1.00 92.75 84 VAL A CA 1
ATOM 658 C C . VAL A 1 84 ? 2.820 -9.480 3.844 1.00 92.75 84 VAL A C 1
ATOM 660 O O . VAL A 1 84 ? 3.620 -8.730 3.296 1.00 92.75 84 VAL A O 1
ATOM 663 N N . THR A 1 85 ? 3.212 -10.628 4.393 1.00 89.06 85 THR A N 1
ATOM 664 C CA . THR A 1 85 ? 4.600 -11.116 4.389 1.00 89.06 85 THR A CA 1
ATOM 665 C C . THR A 1 85 ? 4.680 -12.519 3.791 1.00 89.06 85 THR A C 1
ATOM 667 O O . THR A 1 85 ? 3.744 -13.307 3.916 1.00 89.06 85 THR A O 1
ATOM 670 N N . ARG A 1 86 ? 5.801 -12.868 3.150 1.00 82.06 86 ARG A N 1
ATOM 671 C CA . ARG A 1 86 ? 6.007 -14.197 2.539 1.00 82.06 86 ARG A CA 1
ATOM 672 C C . ARG A 1 86 ? 6.744 -15.135 3.492 1.00 82.06 86 ARG A C 1
ATOM 674 O O . ARG A 1 86 ? 7.618 -14.701 4.246 1.00 82.06 86 ARG A O 1
ATOM 681 N N . SER A 1 87 ? 6.446 -16.433 3.431 1.00 66.19 87 SER A N 1
ATOM 682 C CA . SER A 1 87 ? 7.067 -17.430 4.318 1.00 66.19 87 SER A CA 1
ATOM 683 C C 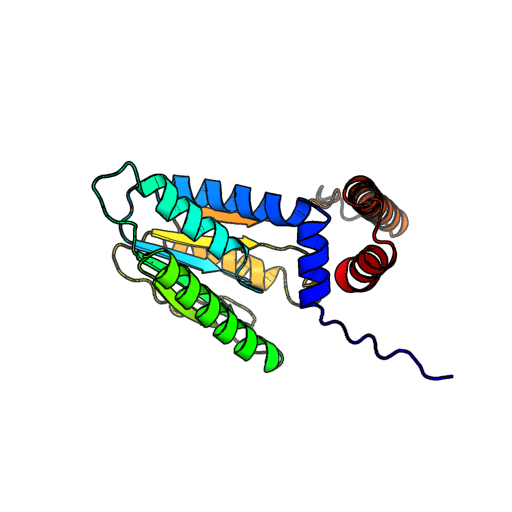. SER A 1 87 ? 8.553 -17.699 4.004 1.00 66.19 87 SER A C 1
ATOM 685 O O . SER A 1 87 ? 9.290 -18.142 4.882 1.00 66.19 87 SER A O 1
ATOM 687 N N . GLY A 1 88 ? 9.022 -17.348 2.797 1.00 60.41 88 GLY A N 1
ATOM 688 C CA . GLY A 1 88 ? 10.403 -17.557 2.323 1.00 60.41 88 GLY A CA 1
ATOM 689 C C . GLY A 1 88 ? 11.289 -16.306 2.214 1.00 60.41 88 GLY A C 1
ATOM 690 O O . GLY A 1 88 ? 12.384 -16.382 1.657 1.00 60.41 88 GLY A O 1
ATOM 691 N N . GLY A 1 89 ? 10.848 -15.143 2.705 1.00 54.91 89 GLY A N 1
ATOM 692 C CA . GLY A 1 89 ? 11.654 -13.920 2.641 1.00 54.91 89 GLY A CA 1
ATOM 693 C C . GLY A 1 89 ? 12.950 -14.035 3.456 1.00 54.91 89 GLY A C 1
ATOM 694 O O . GLY A 1 89 ? 12.952 -14.576 4.564 1.00 54.91 89 GLY A O 1
ATOM 695 N N . HIS A 1 90 ? 14.065 -13.487 2.950 1.00 52.94 90 HIS A N 1
ATOM 696 C CA . HIS A 1 90 ? 15.295 -13.322 3.740 1.00 52.94 90 HIS A CA 1
ATOM 697 C C . HIS A 1 90 ? 14.940 -12.713 5.104 1.00 52.94 90 HIS A C 1
ATOM 699 O O . HIS A 1 90 ? 14.164 -11.763 5.134 1.00 52.94 90 HIS A O 1
ATOM 705 N N . ARG A 1 91 ? 15.520 -13.174 6.226 1.00 48.47 91 ARG A N 1
ATOM 706 C CA . ARG A 1 91 ? 15.204 -12.646 7.579 1.00 48.47 91 ARG A CA 1
ATOM 707 C C . ARG A 1 91 ? 15.252 -11.110 7.684 1.00 48.47 91 ARG A C 1
ATOM 709 O O . ARG A 1 91 ? 14.538 -10.543 8.502 1.00 48.47 91 ARG A O 1
ATOM 716 N N . ARG A 1 92 ? 16.030 -10.448 6.815 1.00 48.84 92 ARG A N 1
ATOM 717 C CA . ARG A 1 92 ? 16.053 -8.986 6.638 1.00 48.84 92 ARG A CA 1
ATOM 718 C C . ARG A 1 92 ? 14.689 -8.368 6.274 1.00 48.84 92 ARG A C 1
ATOM 720 O O . ARG A 1 92 ? 14.433 -7.260 6.718 1.00 48.84 92 ARG A O 1
ATOM 727 N N . SER A 1 93 ? 13.822 -9.077 5.547 1.00 62.75 93 SER A N 1
ATOM 728 C CA . SER A 1 93 ? 12.483 -8.621 5.124 1.00 62.75 93 SER A CA 1
ATOM 729 C C . SER A 1 93 ? 11.469 -8.531 6.270 1.00 62.75 93 SER A C 1
ATOM 731 O O . SER A 1 93 ? 10.673 -7.605 6.328 1.00 62.75 93 SER A O 1
ATOM 733 N N . VAL A 1 94 ? 11.507 -9.451 7.238 1.00 61.12 94 VAL A N 1
ATOM 734 C CA . VAL A 1 94 ? 10.597 -9.384 8.397 1.00 61.12 94 VAL A CA 1
ATOM 735 C C . VAL A 1 94 ? 11.032 -8.273 9.351 1.00 61.12 94 VAL A C 1
ATOM 737 O O . VAL A 1 94 ? 10.197 -7.521 9.849 1.00 61.12 94 VAL A O 1
ATOM 740 N N . THR A 1 95 ? 12.341 -8.132 9.584 1.00 67.12 95 THR A N 1
ATOM 741 C CA . THR A 1 95 ? 12.878 -7.019 10.380 1.00 67.12 95 THR A CA 1
ATOM 742 C C . THR A 1 95 ? 12.545 -5.671 9.735 1.00 67.12 95 THR A C 1
ATOM 744 O O . THR A 1 95 ? 12.087 -4.777 10.441 1.00 67.12 95 THR A O 1
ATOM 747 N N . SER A 1 96 ? 12.657 -5.545 8.406 1.00 81.56 96 SER A N 1
ATOM 748 C CA . SER A 1 96 ? 12.308 -4.302 7.709 1.00 81.56 96 SER A CA 1
ATOM 749 C C . SER A 1 96 ? 10.817 -3.961 7.792 1.00 81.56 96 SER A C 1
ATOM 751 O O . SER A 1 96 ? 10.483 -2.790 7.961 1.00 81.56 96 SER A O 1
ATOM 753 N N . VAL A 1 97 ? 9.914 -4.949 7.749 1.00 88.69 97 VAL A N 1
ATOM 754 C CA . VAL A 1 97 ? 8.465 -4.718 7.924 1.00 88.69 97 VAL A CA 1
ATOM 755 C C . VAL A 1 97 ? 8.143 -4.240 9.342 1.00 88.69 97 VAL A C 1
ATOM 757 O O . VAL A 1 97 ? 7.376 -3.293 9.510 1.00 88.69 97 VAL A O 1
ATOM 760 N N . LEU A 1 98 ? 8.758 -4.833 10.371 1.00 90.25 98 LEU A N 1
ATOM 761 C CA . LEU A 1 98 ? 8.570 -4.383 11.755 1.00 90.25 98 LEU A CA 1
ATOM 762 C C . LEU A 1 98 ? 9.108 -2.965 11.976 1.00 90.25 98 LEU A C 1
ATOM 764 O O . LEU A 1 98 ? 8.456 -2.159 12.643 1.00 90.25 98 LEU A O 1
ATOM 768 N N . ASP A 1 99 ? 10.267 -2.640 11.406 1.00 91.56 99 ASP A N 1
ATOM 769 C CA . ASP A 1 99 ? 10.830 -1.294 11.497 1.00 91.56 99 ASP A CA 1
ATOM 770 C C . ASP A 1 99 ? 9.982 -0.270 10.728 1.00 91.56 99 ASP A C 1
ATOM 772 O O . ASP A 1 99 ? 9.785 0.843 11.217 1.00 91.56 99 ASP A O 1
ATOM 776 N N . THR A 1 100 ? 9.404 -0.655 9.587 1.00 92.50 100 THR A N 1
ATOM 777 C CA . THR A 1 100 ? 8.410 0.155 8.862 1.00 92.50 100 THR A CA 1
ATOM 778 C C . THR A 1 100 ? 7.180 0.413 9.726 1.00 92.50 100 THR A C 1
ATOM 780 O O . THR A 1 100 ? 6.781 1.563 9.897 1.00 92.50 100 THR A O 1
ATOM 783 N N . GLY A 1 101 ? 6.631 -0.623 10.365 1.00 96.38 101 GLY A N 1
ATOM 784 C CA . GLY A 1 101 ? 5.509 -0.484 11.294 1.00 96.38 101 GLY A CA 1
ATOM 785 C C . GLY A 1 101 ? 5.803 0.471 12.455 1.00 96.38 101 GLY A C 1
ATOM 786 O O . GLY A 1 101 ? 4.957 1.294 12.804 1.00 96.38 101 GLY A O 1
ATOM 787 N N . ARG A 1 102 ? 7.021 0.429 13.016 1.00 96.88 102 ARG A N 1
ATOM 788 C CA . ARG A 1 102 ? 7.467 1.374 14.057 1.00 96.88 102 ARG A CA 1
ATOM 789 C C . ARG A 1 102 ? 7.547 2.809 13.540 1.00 96.88 102 ARG A C 1
ATOM 791 O O . ARG A 1 102 ? 7.079 3.711 14.231 1.00 96.88 102 ARG A O 1
ATOM 798 N N . ARG A 1 103 ? 8.113 3.025 12.345 1.00 96.38 103 ARG A N 1
ATOM 799 C CA . ARG A 1 103 ? 8.184 4.356 11.714 1.00 96.38 103 ARG A CA 1
ATOM 800 C C . ARG A 1 103 ? 6.790 4.927 11.463 1.00 96.38 103 ARG A C 1
ATOM 802 O O . ARG A 1 103 ? 6.540 6.073 11.821 1.00 96.38 103 ARG A O 1
ATOM 809 N N . LEU A 1 104 ? 5.876 4.116 10.931 1.00 98.00 104 LEU A N 1
ATOM 810 C CA . LEU A 1 104 ? 4.482 4.506 10.704 1.00 98.00 104 LEU A CA 1
ATOM 811 C C . LEU A 1 104 ? 3.755 4.836 12.011 1.00 98.00 104 LEU A C 1
ATOM 813 O O . LEU A 1 104 ? 3.061 5.844 12.079 1.00 98.00 104 LEU A O 1
ATOM 817 N N . ALA A 1 105 ? 3.958 4.042 13.066 1.00 98.44 105 ALA A N 1
ATOM 818 C CA . ALA A 1 105 ? 3.362 4.315 14.371 1.00 98.44 105 ALA A CA 1
ATOM 819 C C . ALA A 1 105 ? 3.888 5.612 14.999 1.00 98.44 105 ALA A C 1
ATOM 821 O O . ALA A 1 105 ? 3.103 6.404 15.518 1.00 98.44 105 ALA A O 1
ATOM 822 N N . ALA A 1 106 ? 5.200 5.854 14.922 1.00 98.19 106 ALA A N 1
ATOM 823 C CA . ALA A 1 106 ? 5.803 7.098 15.393 1.00 98.19 106 ALA A CA 1
ATOM 824 C C . ALA A 1 106 ? 5.281 8.312 14.609 1.00 98.19 106 ALA A C 1
ATOM 826 O O . ALA A 1 106 ? 4.960 9.340 15.202 1.00 98.19 106 ALA A O 1
ATOM 827 N N . PHE A 1 107 ? 5.139 8.174 13.289 1.00 98.12 107 PHE A N 1
ATOM 828 C CA . PHE A 1 107 ? 4.594 9.223 12.437 1.00 98.12 107 PHE A CA 1
ATOM 829 C C . PHE A 1 107 ? 3.124 9.520 12.757 1.00 98.12 107 PHE A C 1
ATOM 831 O O . PHE A 1 107 ? 2.785 10.675 13.006 1.00 98.12 107 PHE A O 1
ATOM 838 N N . ALA A 1 108 ? 2.274 8.492 12.850 1.00 98.25 108 ALA A N 1
ATOM 839 C CA . ALA A 1 108 ? 0.872 8.643 13.234 1.00 98.25 108 ALA A CA 1
ATOM 840 C C . ALA A 1 108 ? 0.724 9.348 14.592 1.00 98.25 108 ALA A C 1
ATOM 842 O O . ALA A 1 108 ? -0.067 10.280 14.720 1.00 98.25 108 ALA A O 1
ATOM 843 N N . ALA A 1 109 ? 1.542 8.968 15.581 1.00 98.06 109 ALA A N 1
ATOM 844 C CA . ALA A 1 109 ? 1.566 9.627 16.884 1.00 98.06 109 ALA A CA 1
ATOM 845 C C . ALA A 1 109 ? 1.970 11.108 16.786 1.00 98.06 109 ALA A C 1
ATOM 847 O O . ALA A 1 109 ? 1.363 11.945 17.449 1.00 98.06 109 ALA A O 1
ATOM 848 N N . SER A 1 110 ? 2.946 11.445 15.934 1.00 97.81 110 SER A N 1
ATOM 849 C CA . SER A 1 110 ? 3.412 12.829 15.749 1.00 97.81 110 SER A CA 1
ATOM 850 C C . SER A 1 110 ? 2.356 13.769 15.157 1.00 97.81 110 SER A C 1
ATOM 852 O O . SER A 1 110 ? 2.422 14.972 15.391 1.00 97.81 110 SER A O 1
ATOM 854 N N . ILE A 1 111 ? 1.370 13.221 14.438 1.00 95.50 111 ILE A N 1
ATOM 855 C CA . ILE A 1 111 ? 0.257 13.974 13.841 1.00 95.50 111 ILE A CA 1
ATOM 856 C C . ILE A 1 111 ? -1.079 13.745 14.571 1.00 95.50 111 ILE A C 1
ATOM 858 O O . ILE A 1 111 ? -2.127 14.155 14.083 1.00 95.50 111 ILE A O 1
ATOM 862 N N . GLY A 1 112 ? -1.066 13.063 15.723 1.00 94.44 112 GLY A N 1
ATOM 863 C CA . GLY A 1 112 ? -2.266 12.816 16.530 1.00 94.44 112 GLY A CA 1
ATOM 864 C C . GLY A 1 112 ? -3.267 11.810 15.942 1.00 94.44 112 GLY A C 1
ATOM 865 O O . GLY A 1 112 ? -4.426 11.795 16.356 1.00 94.44 112 GLY A O 1
ATOM 866 N N . LEU A 1 113 ? -2.854 10.954 15.003 1.00 96.94 113 LEU A N 1
ATOM 867 C CA . LEU A 1 113 ? -3.716 9.940 14.391 1.00 96.94 113 LEU A CA 1
ATOM 868 C C . LEU A 1 113 ? -3.730 8.644 15.219 1.00 96.94 113 LEU A C 1
ATOM 870 O O . LEU A 1 113 ? -2.685 8.075 15.538 1.00 96.94 113 LEU A O 1
ATOM 874 N N . SER A 1 114 ? -4.924 8.128 15.525 1.00 97.00 114 SER A N 1
ATOM 875 C CA . SER A 1 114 ? -5.066 6.824 16.184 1.00 97.00 114 SER A CA 1
ATOM 876 C C . SER A 1 114 ? -4.680 5.701 15.221 1.00 97.00 114 SER A C 1
ATOM 878 O O . SER A 1 114 ? -5.335 5.515 14.198 1.00 97.00 114 SER A O 1
ATOM 880 N N . PHE A 1 115 ? -3.638 4.938 15.554 1.00 98.44 115 PHE A N 1
ATOM 881 C CA . PHE A 1 115 ? -3.032 3.987 14.624 1.00 98.44 115 PHE A CA 1
ATOM 882 C C . PHE A 1 115 ? -2.699 2.632 15.254 1.00 98.44 115 PHE A C 1
ATOM 884 O O . PHE A 1 115 ? -2.305 2.552 16.419 1.00 98.44 115 PHE A O 1
ATOM 891 N N . SER A 1 116 ? -2.818 1.558 14.470 1.00 98.06 116 SER A N 1
ATOM 892 C CA . SER A 1 116 ? -2.289 0.235 14.808 1.00 98.06 116 SER A CA 1
ATOM 893 C C . SER A 1 116 ? -1.632 -0.448 13.607 1.00 98.06 116 SER A C 1
ATOM 895 O O . SER A 1 116 ? -2.058 -0.306 12.461 1.00 98.06 116 SER A O 1
ATOM 897 N N . PHE A 1 117 ? -0.587 -1.230 13.878 1.00 97.88 117 PHE A N 1
ATOM 898 C CA . PHE A 1 117 ? 0.145 -1.977 12.862 1.00 97.88 117 PHE A CA 1
ATOM 899 C C . PHE A 1 117 ? 0.102 -3.475 13.149 1.00 97.88 117 PHE A C 1
ATOM 901 O O . PHE A 1 117 ? 0.281 -3.908 14.289 1.00 97.88 117 PHE A O 1
ATOM 908 N N . GLY A 1 118 ? -0.102 -4.270 12.108 1.00 95.25 118 GLY A N 1
ATOM 909 C CA . GLY A 1 118 ? -0.043 -5.720 12.155 1.00 95.25 118 GLY A CA 1
ATOM 910 C C . GLY A 1 118 ? 0.641 -6.292 10.924 1.00 95.25 118 GLY A C 1
ATOM 911 O O . GLY A 1 118 ? 0.963 -5.595 9.965 1.00 95.25 118 GLY A O 1
ATOM 912 N N . GLN A 1 119 ? 0.830 -7.602 10.946 1.00 94.19 119 GLN A N 1
ATOM 913 C CA . GLN A 1 119 ? 1.290 -8.352 9.789 1.00 94.19 119 GLN A CA 1
ATOM 914 C C . GLN A 1 119 ? 0.514 -9.659 9.695 1.00 94.19 119 GLN A C 1
ATOM 916 O O . GLN A 1 119 ? 0.129 -10.237 10.717 1.00 94.19 119 GLN A O 1
ATOM 921 N N . CYS A 1 120 ? 0.314 -10.132 8.475 1.00 93.31 120 CYS A N 1
ATOM 922 C CA . CYS A 1 120 ? -0.141 -11.486 8.202 1.00 93.31 120 CYS A CA 1
ATOM 923 C C . CYS A 1 120 ? 0.839 -12.149 7.237 1.00 93.31 120 CYS A C 1
ATOM 925 O O . CYS A 1 120 ? 1.695 -11.488 6.640 1.00 93.31 120 CYS A O 1
ATOM 927 N N . ARG A 1 121 ? 0.775 -13.472 7.139 1.00 90.81 121 ARG A N 1
ATOM 928 C CA . ARG A 1 121 ? 1.694 -14.236 6.305 1.00 90.81 121 ARG A CA 1
ATOM 929 C C . ARG A 1 121 ? 0.912 -15.001 5.251 1.00 90.81 121 ARG A C 1
ATOM 931 O O . ARG A 1 121 ? -0.118 -15.587 5.579 1.00 90.81 121 ARG A O 1
ATOM 938 N N . LEU A 1 122 ? 1.432 -15.004 4.029 1.00 90.50 122 LEU A N 1
ATOM 939 C CA . LEU A 1 122 ? 1.037 -15.975 3.019 1.00 90.50 122 LEU A CA 1
ATOM 940 C C . LEU A 1 122 ? 1.378 -17.388 3.507 1.00 90.50 122 LEU A C 1
ATOM 942 O O . LEU A 1 122 ? 2.311 -17.585 4.293 1.00 90.50 122 LEU A O 1
ATOM 946 N N . ASP A 1 123 ? 0.617 -18.373 3.058 1.00 91.25 123 ASP A N 1
ATOM 947 C CA . ASP A 1 123 ? 0.917 -19.766 3.369 1.00 91.25 123 ASP A CA 1
ATOM 948 C C . ASP A 1 123 ? 2.135 -20.295 2.584 1.00 91.25 123 ASP A C 1
ATOM 950 O O . ASP A 1 123 ? 2.893 -19.540 1.969 1.00 91.25 123 ASP A O 1
ATOM 954 N N . SER A 1 124 ? 2.376 -21.604 2.660 1.00 88.19 124 SER A N 1
ATOM 955 C CA . SER A 1 124 ? 3.473 -22.263 1.943 1.00 88.19 124 SER A CA 1
ATOM 956 C C . SER A 1 124 ? 3.346 -22.205 0.420 1.00 88.19 124 SER A C 1
ATOM 958 O O . SER A 1 124 ? 4.361 -22.341 -0.256 1.00 88.19 124 SER A O 1
ATOM 960 N N . ASP A 1 125 ? 2.139 -21.976 -0.099 1.00 89.25 125 ASP A N 1
ATOM 961 C CA . ASP A 1 125 ? 1.824 -21.915 -1.529 1.00 89.25 125 ASP A CA 1
ATOM 962 C C . ASP A 1 125 ? 1.752 -20.454 -2.025 1.00 89.25 125 ASP A C 1
ATOM 964 O O . ASP A 1 125 ? 1.228 -20.158 -3.105 1.00 89.25 125 ASP A O 1
ATOM 968 N N . ASP A 1 126 ? 2.263 -19.519 -1.213 1.00 88.06 126 ASP A N 1
ATOM 969 C CA . ASP A 1 126 ? 2.204 -18.074 -1.426 1.00 88.06 126 ASP A CA 1
ATOM 970 C C . ASP A 1 126 ? 0.767 -17.537 -1.607 1.00 88.06 126 ASP A C 1
ATOM 972 O O . ASP A 1 126 ? 0.540 -16.541 -2.303 1.00 88.06 126 ASP A O 1
ATOM 976 N N . GLN A 1 127 ? -0.213 -18.172 -0.958 1.00 92.06 127 GLN A N 1
ATOM 977 C CA . GLN A 1 127 ? -1.622 -17.780 -0.993 1.00 92.06 127 GLN A CA 1
ATOM 978 C C . GLN A 1 127 ? -2.014 -16.992 0.259 1.00 92.06 127 GLN A C 1
ATOM 980 O O . GLN A 1 127 ? -1.606 -17.319 1.381 1.00 92.06 127 GLN A O 1
ATOM 985 N N . LEU A 1 128 ? -2.842 -15.956 0.088 1.00 94.31 128 LEU A N 1
ATOM 986 C CA . LEU A 1 128 ? -3.421 -15.242 1.221 1.00 94.31 128 LEU A CA 1
ATOM 987 C C . LEU A 1 128 ? -4.654 -16.004 1.701 1.00 94.31 128 LEU A C 1
ATOM 989 O O . LEU A 1 128 ? -5.644 -16.131 0.987 1.00 94.31 128 LEU A O 1
ATOM 993 N N . ARG A 1 129 ? -4.620 -16.475 2.948 1.00 94.75 129 ARG A N 1
ATOM 994 C CA . ARG A 1 129 ? -5.804 -17.030 3.612 1.00 94.75 129 ARG A CA 1
ATOM 995 C C . ARG A 1 129 ? -6.564 -15.891 4.302 1.00 94.75 129 ARG A C 1
ATOM 997 O O . ARG A 1 129 ? -5.975 -15.271 5.188 1.00 94.75 129 ARG A O 1
ATOM 1004 N N . PRO A 1 130 ? -7.849 -15.632 3.990 1.00 94.00 130 PRO A N 1
ATOM 1005 C CA . PRO A 1 130 ? -8.614 -14.542 4.609 1.00 94.00 130 PRO A CA 1
ATOM 1006 C C . PRO A 1 130 ? -8.611 -14.590 6.142 1.00 94.00 130 PRO A C 1
ATOM 1008 O O . PRO A 1 130 ? -8.441 -13.569 6.798 1.00 94.00 130 PRO A O 1
ATOM 1011 N N . ALA A 1 131 ? -8.660 -15.793 6.726 1.00 93.69 131 ALA A N 1
ATOM 1012 C CA . ALA A 1 131 ? -8.576 -15.998 8.174 1.00 93.69 131 ALA A CA 1
ATOM 1013 C C . ALA A 1 131 ? -7.253 -15.519 8.817 1.00 93.69 131 ALA A C 1
ATOM 1015 O O . ALA A 1 131 ? -7.199 -15.303 10.028 1.00 93.69 131 ALA A O 1
ATOM 1016 N N . ALA A 1 132 ? -6.179 -15.346 8.037 1.00 93.94 132 ALA A N 1
ATOM 1017 C CA . ALA A 1 132 ? -4.920 -14.778 8.520 1.00 93.94 132 ALA A CA 1
ATOM 1018 C C . ALA A 1 132 ? -5.005 -13.253 8.721 1.00 93.94 132 ALA A C 1
ATOM 1020 O O . ALA A 1 132 ? -4.212 -12.681 9.477 1.00 93.94 132 ALA A O 1
ATOM 1021 N N . VAL A 1 133 ? -5.969 -12.591 8.076 1.00 96.19 133 VAL A N 1
ATOM 1022 C CA . VAL A 1 133 ? -6.248 -11.167 8.242 1.00 96.19 133 VAL A CA 1
ATOM 1023 C C . VAL A 1 133 ? -7.236 -11.000 9.395 1.00 96.19 133 VAL A C 1
ATOM 1025 O O . VAL A 1 133 ? -8.406 -11.358 9.310 1.00 96.19 133 VAL A O 1
ATOM 1028 N N . LYS A 1 134 ? -6.765 -10.437 10.510 1.00 94.44 134 LYS A N 1
ATOM 1029 C CA . LYS A 1 134 ? -7.604 -10.201 11.695 1.00 94.44 134 LYS A CA 1
ATOM 1030 C C . LYS A 1 134 ? -8.538 -9.014 11.463 1.00 94.44 134 LYS A C 1
ATOM 1032 O O . LYS A 1 134 ? -8.160 -7.882 11.765 1.00 94.44 134 LYS A O 1
ATOM 1037 N N . VAL A 1 135 ? -9.711 -9.265 10.895 1.00 94.06 135 VAL A N 1
ATOM 1038 C CA . VAL A 1 135 ? -10.725 -8.228 10.681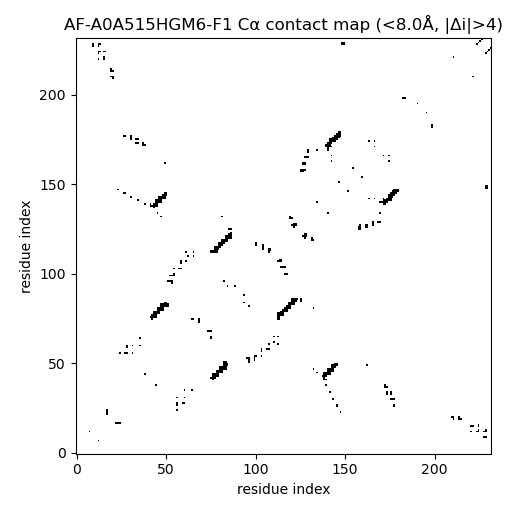 1.00 94.06 135 VAL A CA 1
ATOM 1039 C C . VAL A 1 135 ? -11.536 -8.002 11.961 1.00 94.06 135 VAL A C 1
ATOM 1041 O O . VAL A 1 135 ? -11.929 -8.958 12.633 1.00 94.06 135 VAL A O 1
ATOM 1044 N N . VAL A 1 136 ? -11.779 -6.744 12.323 1.00 92.81 136 VAL A N 1
ATOM 1045 C CA . VAL A 1 136 ? -12.615 -6.349 13.469 1.00 92.81 136 VAL A CA 1
ATOM 1046 C C . VAL A 1 136 ? -13.979 -5.872 12.977 1.00 92.81 136 VAL A C 1
ATOM 1048 O O . VAL A 1 136 ? -14.087 -5.137 12.002 1.00 92.81 136 VAL A O 1
ATOM 1051 N N . LYS A 1 137 ? -15.052 -6.250 13.680 1.00 91.12 137 LYS A N 1
ATOM 1052 C CA . LYS A 1 137 ? -16.410 -5.818 13.325 1.00 91.12 137 LYS A CA 1
ATOM 1053 C C . LYS A 1 137 ? -16.508 -4.286 13.267 1.00 91.12 137 LYS A C 1
ATOM 1055 O O . LYS A 1 137 ? -16.185 -3.608 14.243 1.00 91.12 137 LYS A O 1
ATOM 1060 N N . GLY A 1 138 ? -17.028 -3.776 12.149 1.00 90.62 138 GLY A N 1
ATOM 1061 C CA . GLY A 1 138 ? -17.276 -2.349 11.932 1.00 90.62 138 GLY A CA 1
ATOM 1062 C C . GLY A 1 138 ? -16.077 -1.554 11.412 1.00 90.62 138 GLY A C 1
ATOM 1063 O O . GLY A 1 138 ? -16.104 -0.331 11.512 1.00 90.62 138 GLY A O 1
ATOM 1064 N N . GLU A 1 139 ? -15.028 -2.209 10.906 1.00 95.19 139 GLU A N 1
ATOM 1065 C CA . GLU A 1 139 ? -13.980 -1.534 10.136 1.00 95.19 139 GLU A CA 1
ATOM 1066 C C . GLU A 1 139 ? -14.238 -1.624 8.627 1.00 95.19 139 GLU A C 1
ATOM 1068 O O . GLU A 1 139 ? -14.699 -2.651 8.128 1.00 95.19 139 GLU A O 1
ATOM 1073 N N . ALA A 1 140 ? -13.922 -0.550 7.905 1.00 98.12 140 ALA A N 1
ATOM 1074 C CA . ALA A 1 140 ? -13.889 -0.549 6.452 1.00 98.12 140 ALA A CA 1
ATOM 1075 C C . ALA A 1 140 ? -12.562 -1.143 5.977 1.00 98.12 140 ALA A C 1
ATOM 1077 O O . ALA A 1 140 ? -11.494 -0.567 6.208 1.00 98.12 140 ALA A O 1
ATOM 1078 N N . VAL A 1 141 ? -12.635 -2.310 5.337 1.00 98.56 141 VAL A N 1
ATOM 1079 C CA . VAL A 1 141 ? -11.459 -3.029 4.841 1.00 98.56 141 VAL A CA 1
ATOM 1080 C C . VAL A 1 141 ? -11.070 -2.512 3.457 1.00 98.56 141 VAL A C 1
ATOM 1082 O O . VAL A 1 141 ? -11.915 -2.347 2.580 1.00 98.56 141 VAL A O 1
ATOM 1085 N N . VAL A 1 142 ? -9.778 -2.283 3.258 1.00 98.69 142 VAL A N 1
ATOM 1086 C CA . VAL A 1 142 ? -9.160 -1.821 2.013 1.00 98.69 142 VAL A CA 1
ATOM 1087 C 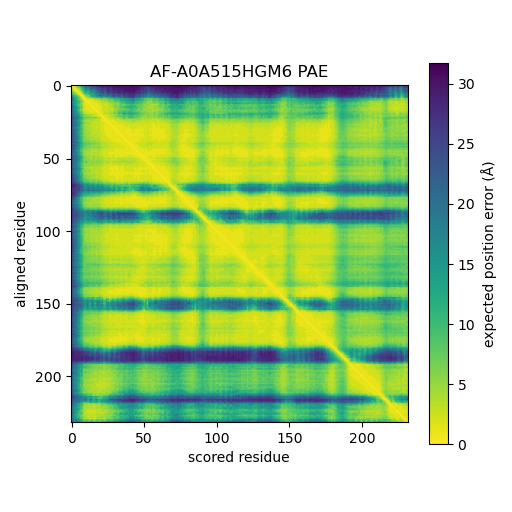C . VAL A 1 142 ? -8.059 -2.803 1.646 1.00 98.69 142 VAL A C 1
ATOM 1089 O O . VAL A 1 142 ? -7.235 -3.133 2.497 1.00 98.69 142 VAL A O 1
ATOM 1092 N N . LEU A 1 143 ? -8.009 -3.247 0.393 1.00 98.50 143 LEU A N 1
ATOM 1093 C CA . LEU A 1 143 ? -6.874 -4.017 -0.122 1.00 98.50 143 LEU A CA 1
ATOM 1094 C C . LEU A 1 143 ? -6.045 -3.128 -1.045 1.00 98.50 143 LEU A C 1
ATOM 1096 O O . LEU A 1 143 ? -6.579 -2.577 -2.002 1.00 98.50 143 LEU A O 1
ATOM 1100 N N . ASN A 1 144 ? -4.747 -3.007 -0.774 1.00 97.62 144 ASN A N 1
ATOM 1101 C CA . ASN A 1 144 ? -3.820 -2.237 -1.602 1.00 97.62 144 ASN A CA 1
ATOM 1102 C C . ASN A 1 144 ? -2.740 -3.145 -2.186 1.00 97.62 144 ASN A C 1
ATOM 1104 O O . ASN A 1 144 ? -2.043 -3.853 -1.457 1.00 97.62 144 ASN A O 1
ATOM 1108 N N . CYS A 1 145 ? -2.602 -3.101 -3.508 1.00 93.38 145 CYS A N 1
ATOM 1109 C CA . CYS A 1 145 ? -1.634 -3.869 -4.274 1.00 93.38 145 CYS A CA 1
ATOM 1110 C C . CYS A 1 145 ? -0.828 -2.924 -5.178 1.00 93.38 145 CYS A C 1
ATOM 1112 O O . CYS A 1 145 ? -1.210 -2.649 -6.315 1.00 93.38 145 CYS A O 1
ATOM 1114 N N . ALA A 1 146 ? 0.284 -2.397 -4.661 1.00 88.56 146 ALA A N 1
ATOM 1115 C CA . ALA A 1 146 ? 1.190 -1.535 -5.416 1.00 88.56 146 ALA A CA 1
ATOM 1116 C C . ALA A 1 146 ? 2.362 -2.349 -5.997 1.00 88.56 146 ALA A C 1
ATOM 1118 O O . ALA A 1 146 ? 3.262 -2.787 -5.282 1.00 88.56 146 ALA A O 1
ATOM 1119 N N . LEU A 1 147 ? 2.353 -2.556 -7.314 1.00 75.56 147 LEU A N 1
ATOM 1120 C CA . LEU A 1 147 ? 3.205 -3.503 -8.033 1.00 75.56 147 LEU A CA 1
ATOM 1121 C C . LEU A 1 147 ? 4.479 -2.889 -8.651 1.00 75.56 147 LEU A C 1
ATOM 1123 O O . LEU A 1 147 ? 5.077 -3.487 -9.542 1.00 75.56 147 LEU A O 1
ATOM 1127 N N . HIS A 1 148 ? 4.976 -1.760 -8.141 1.00 68.75 148 HIS A N 1
ATOM 1128 C CA . HIS A 1 148 ? 6.151 -1.072 -8.703 1.00 68.75 148 HIS A CA 1
ATOM 1129 C C . HIS A 1 148 ? 7.442 -1.945 -8.752 1.00 68.75 148 HIS A C 1
ATOM 1131 O O . HIS A 1 148 ? 7.664 -2.763 -7.844 1.00 68.75 148 HIS A O 1
ATOM 1137 N N . PRO A 1 149 ? 8.328 -1.760 -9.758 1.00 59.88 149 PRO A N 1
ATOM 1138 C CA . PRO A 1 149 ? 9.718 -2.257 -9.751 1.00 59.88 149 PRO A CA 1
ATOM 1139 C C . PRO A 1 149 ? 10.525 -1.591 -8.614 1.00 59.88 149 PRO A C 1
ATOM 1141 O O . PRO A 1 149 ? 10.205 -0.448 -8.275 1.00 59.88 149 PRO A O 1
ATOM 1144 N N . PRO A 1 150 ? 11.542 -2.223 -7.978 1.00 51.53 150 PRO A N 1
ATOM 1145 C CA . PRO A 1 150 ? 12.425 -3.320 -8.426 1.00 51.53 150 PRO A CA 1
ATOM 1146 C C . PRO A 1 150 ? 12.064 -4.733 -7.911 1.00 51.53 150 PRO A C 1
ATOM 1148 O O . PRO A 1 150 ? 12.888 -5.648 -7.940 1.00 51.53 150 PRO A O 1
ATOM 1151 N N . HIS A 1 151 ? 10.850 -4.940 -7.390 1.00 53.06 151 HIS A N 1
ATOM 1152 C CA . HIS A 1 151 ? 10.487 -6.165 -6.655 1.00 53.06 151 HIS A CA 1
ATOM 1153 C C . HIS A 1 151 ? 9.716 -7.217 -7.469 1.00 53.06 151 HIS A C 1
ATOM 1155 O O . HIS A 1 151 ? 9.218 -8.190 -6.899 1.00 53.06 151 HIS A O 1
ATOM 1161 N N . LEU A 1 152 ? 9.716 -7.083 -8.802 1.00 54.00 152 LEU A N 1
ATOM 1162 C CA . LEU A 1 152 ? 9.219 -8.082 -9.758 1.00 54.00 152 LEU A CA 1
ATOM 1163 C C . LEU A 1 152 ? 9.611 -9.543 -9.432 1.00 54.00 152 LEU A C 1
ATOM 1165 O O . LEU A 1 152 ? 8.729 -10.396 -9.522 1.00 54.00 152 LEU A O 1
ATOM 1169 N N . PRO A 1 153 ? 10.844 -9.882 -8.981 1.00 52.22 153 PRO A N 1
ATOM 1170 C CA . PRO A 1 153 ? 11.202 -11.288 -8.758 1.00 52.22 153 PRO A CA 1
ATOM 1171 C C . PRO A 1 153 ? 10.505 -11.955 -7.558 1.00 52.22 153 PRO A C 1
ATOM 1173 O O . PRO A 1 153 ? 10.627 -13.166 -7.390 1.00 52.22 153 PRO A O 1
ATOM 1176 N N . TRP A 1 154 ? 9.781 -11.208 -6.715 1.00 56.25 154 TRP A N 1
ATOM 1177 C CA . TRP A 1 154 ? 9.181 -11.733 -5.478 1.00 56.25 154 TRP A CA 1
ATOM 1178 C C . TRP A 1 154 ? 7.676 -12.003 -5.578 1.00 56.25 154 TRP A C 1
ATOM 1180 O O . TRP A 1 154 ? 7.041 -12.292 -4.562 1.00 56.25 154 TRP A O 1
ATOM 1190 N N . ARG A 1 155 ? 7.085 -11.881 -6.773 1.00 69.81 155 ARG A N 1
ATOM 1191 C CA . ARG A 1 155 ? 5.629 -11.894 -6.963 1.00 69.81 155 ARG A CA 1
ATOM 1192 C C . ARG A 1 155 ? 5.244 -12.919 -8.027 1.00 69.81 155 ARG A C 1
ATOM 1194 O O . ARG A 1 155 ? 5.599 -12.775 -9.189 1.00 69.81 155 ARG A O 1
ATOM 1201 N N . SER A 1 156 ? 4.498 -13.952 -7.636 1.00 79.44 156 SER A N 1
ATOM 1202 C CA . SER A 1 156 ? 3.848 -14.846 -8.598 1.00 79.44 156 SER A CA 1
ATOM 1203 C C . SER A 1 156 ? 2.456 -14.315 -8.938 1.00 79.44 156 SER A C 1
ATOM 1205 O O . SER A 1 156 ? 1.747 -13.825 -8.056 1.00 79.44 156 SER A O 1
ATOM 1207 N N . ALA A 1 157 ? 2.039 -14.449 -10.201 1.00 83.88 157 ALA A N 1
ATOM 1208 C CA . ALA A 1 157 ? 0.685 -14.084 -10.630 1.00 83.88 157 ALA A CA 1
ATOM 1209 C C . ALA A 1 157 ? -0.386 -14.803 -9.790 1.00 83.88 157 ALA A C 1
ATOM 1211 O O . ALA A 1 157 ? -1.385 -14.201 -9.412 1.00 83.88 157 ALA A O 1
ATOM 1212 N N . ALA A 1 158 ? -0.127 -16.059 -9.408 1.00 88.31 158 ALA A N 1
ATOM 1213 C CA . ALA A 1 158 ? -0.989 -16.824 -8.512 1.00 88.31 158 ALA A CA 1
ATOM 1214 C C . ALA A 1 158 ? -1.113 -16.191 -7.114 1.00 88.31 158 ALA A C 1
ATOM 1216 O O . ALA A 1 158 ? -2.197 -16.185 -6.543 1.00 88.31 158 ALA A O 1
ATOM 1217 N N . SER A 1 159 ? -0.030 -15.640 -6.561 1.00 89.94 159 SER A N 1
ATOM 1218 C CA . SER A 1 159 ? -0.033 -14.983 -5.246 1.00 89.94 159 SER A CA 1
ATOM 1219 C C . SER A 1 159 ? -0.804 -13.658 -5.271 1.00 89.94 159 SER A C 1
ATOM 1221 O O . SER A 1 159 ? -1.617 -13.398 -4.385 1.00 89.94 159 SER A O 1
ATOM 1223 N N . VAL A 1 160 ? -0.630 -12.859 -6.331 1.00 91.12 160 VAL A N 1
ATOM 1224 C CA . VAL A 1 160 ? -1.407 -11.625 -6.541 1.00 91.12 160 VAL A CA 1
ATOM 1225 C C . VAL A 1 160 ? -2.886 -11.953 -6.753 1.00 91.12 160 VAL A C 1
ATOM 1227 O O . VAL A 1 160 ? -3.742 -11.359 -6.102 1.00 91.12 160 VAL A O 1
ATOM 1230 N N . ALA A 1 161 ? -3.200 -12.946 -7.589 1.00 92.75 161 ALA A N 1
ATOM 1231 C CA . ALA A 1 161 ? -4.572 -13.400 -7.808 1.00 92.75 161 ALA A CA 1
ATOM 1232 C C . ALA A 1 161 ? -5.227 -13.896 -6.510 1.00 92.75 161 ALA A C 1
ATOM 1234 O O . ALA A 1 161 ? -6.385 -13.581 -6.257 1.00 92.75 161 ALA A O 1
ATOM 1235 N N . SER A 1 162 ? -4.479 -14.603 -5.658 1.00 94.88 162 SER A N 1
ATOM 1236 C CA . SER A 1 162 ? -4.917 -15.006 -4.316 1.00 94.88 162 SER A CA 1
ATOM 1237 C C . SER A 1 162 ? -5.304 -13.811 -3.450 1.00 94.88 162 SER A C 1
ATOM 1239 O O . SER A 1 162 ? -6.387 -13.765 -2.866 1.00 94.88 162 SER A O 1
ATOM 1241 N N . PHE A 1 163 ? -4.419 -12.811 -3.398 1.00 95.56 163 PHE A N 1
ATOM 1242 C CA . PHE A 1 163 ? -4.634 -11.593 -2.632 1.00 95.56 163 PHE A CA 1
ATOM 1243 C C . PHE A 1 163 ? -5.879 -10.845 -3.115 1.00 95.56 163 PHE A C 1
ATOM 1245 O O . PHE A 1 163 ? -6.758 -10.542 -2.312 1.00 95.56 163 PHE A O 1
ATOM 1252 N N . LEU A 1 164 ? -5.999 -10.612 -4.423 1.00 95.88 164 LEU A N 1
ATOM 1253 C CA . LEU A 1 164 ? -7.157 -9.930 -5.005 1.00 95.88 164 LEU A CA 1
ATOM 1254 C C . LEU A 1 164 ? -8.446 -10.749 -4.832 1.00 95.88 164 LEU A C 1
ATOM 1256 O O . LEU A 1 164 ? -9.487 -10.190 -4.494 1.00 95.88 164 LEU A O 1
ATOM 1260 N N . GLY A 1 165 ? -8.373 -12.074 -4.979 1.00 96.50 165 GLY A N 1
ATOM 1261 C CA . GLY A 1 165 ? -9.498 -12.987 -4.766 1.00 96.50 165 GLY A CA 1
ATOM 1262 C C . GLY A 1 165 ? -10.034 -12.964 -3.332 1.00 96.50 165 GLY A C 1
ATOM 1263 O O . GLY A 1 165 ? -11.236 -13.117 -3.125 1.00 96.50 165 GLY A O 1
ATOM 1264 N N . SER A 1 166 ? -9.179 -12.674 -2.344 1.00 96.81 166 SER A N 1
ATOM 1265 C CA . SER A 1 166 ? -9.589 -12.553 -0.938 1.00 96.81 166 SER A CA 1
ATOM 1266 C C . SER A 1 166 ? -10.460 -11.325 -0.638 1.00 96.81 166 SER A C 1
ATOM 1268 O O . SER A 1 166 ? -11.089 -11.273 0.420 1.00 96.81 166 SER A O 1
ATOM 1270 N N . ALA A 1 167 ? -10.542 -10.353 -1.557 1.00 96.75 167 ALA A N 1
ATOM 1271 C CA . ALA A 1 167 ? -11.279 -9.105 -1.358 1.00 96.75 167 ALA A CA 1
ATOM 1272 C C . ALA A 1 167 ? -12.754 -9.338 -0.997 1.00 96.75 167 ALA A C 1
ATOM 1274 O O . ALA A 1 167 ? -13.265 -8.721 -0.062 1.00 96.75 167 ALA A O 1
ATOM 1275 N N . SER A 1 168 ? -13.424 -10.257 -1.703 1.00 94.62 168 SER A N 1
ATOM 1276 C CA . SER A 1 168 ? -14.839 -10.558 -1.455 1.00 94.62 168 SER A CA 1
ATOM 1277 C C . SER A 1 168 ? -15.054 -11.189 -0.080 1.00 94.62 168 SER A C 1
ATOM 1279 O O . SER A 1 168 ? -16.000 -10.828 0.615 1.00 94.62 168 SER A O 1
ATOM 1281 N N . GLU A 1 169 ? -14.190 -12.121 0.325 1.00 96.06 169 GLU A N 1
ATOM 1282 C CA . GLU A 1 169 ? -14.300 -12.812 1.617 1.00 96.06 169 GLU A CA 1
ATOM 1283 C C . GLU A 1 169 ? -13.987 -11.885 2.797 1.00 96.06 169 GLU A C 1
ATOM 1285 O O . GLU A 1 169 ? -14.579 -12.013 3.867 1.00 96.06 169 GLU A O 1
ATOM 1290 N N . LEU A 1 170 ? -13.088 -10.919 2.594 1.00 96.56 170 LEU A N 1
ATOM 1291 C CA . LEU A 1 170 ? -12.757 -9.892 3.581 1.00 96.56 170 LEU A CA 1
ATOM 1292 C C . LEU A 1 170 ? -13.771 -8.738 3.618 1.00 96.56 170 LEU A C 1
ATOM 1294 O O . LEU A 1 170 ? -13.649 -7.863 4.475 1.00 96.56 170 LEU A O 1
ATOM 1298 N N . GLY A 1 171 ? -14.756 -8.716 2.712 1.00 96.06 171 GLY A N 1
ATOM 1299 C CA . GLY A 1 171 ? -15.720 -7.621 2.599 1.00 96.06 171 GLY A CA 1
ATOM 1300 C C . GLY A 1 171 ? -15.052 -6.288 2.252 1.00 96.06 171 GLY A C 1
ATOM 1301 O O . GLY A 1 171 ? -15.417 -5.251 2.806 1.00 96.06 171 GLY A O 1
ATOM 1302 N N . ALA A 1 172 ? -14.033 -6.323 1.388 1.00 97.75 172 ALA A N 1
ATOM 1303 C CA . ALA A 1 172 ? -13.259 -5.14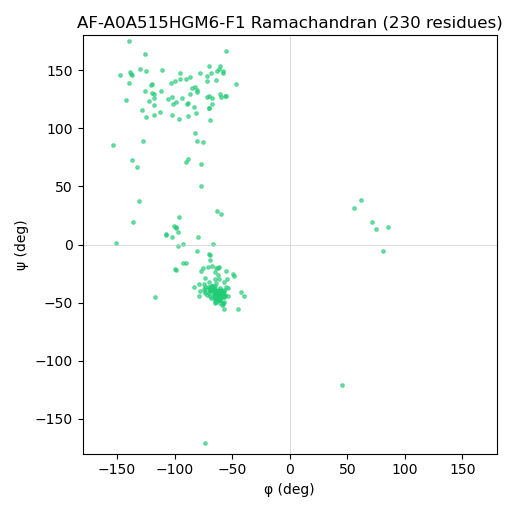9 1.013 1.00 97.75 172 ALA A CA 1
ATOM 1304 C C . ALA A 1 172 ? -14.151 -4.085 0.366 1.00 97.75 172 ALA A C 1
ATOM 1306 O O . ALA A 1 172 ? -14.890 -4.353 -0.581 1.00 97.75 172 ALA A O 1
ATOM 1307 N N . ARG A 1 173 ? -14.049 -2.856 0.868 1.00 97.94 173 ARG A N 1
ATOM 1308 C CA . ARG A 1 173 ? -14.799 -1.703 0.371 1.00 97.94 173 ARG A CA 1
ATOM 1309 C C . ARG A 1 173 ? -14.189 -1.124 -0.901 1.00 97.94 173 ARG A C 1
ATOM 1311 O O . ARG A 1 173 ? -14.913 -0.646 -1.765 1.00 97.94 173 ARG A O 1
ATOM 1318 N N . VAL A 1 174 ? -12.864 -1.182 -1.012 1.00 98.31 174 VAL A N 1
ATOM 1319 C CA . VAL A 1 174 ? -12.126 -0.832 -2.226 1.00 98.31 174 VAL A CA 1
ATOM 1320 C C . VAL A 1 174 ? -10.874 -1.693 -2.335 1.00 98.31 174 VAL A C 1
ATOM 1322 O O . VAL A 1 174 ? -10.255 -2.055 -1.329 1.00 98.31 174 VAL A O 1
ATOM 1325 N N . VAL A 1 175 ? -10.516 -2.016 -3.575 1.00 98.44 175 VAL A N 1
ATOM 1326 C CA . VAL A 1 175 ? -9.253 -2.655 -3.932 1.00 98.44 175 VAL A CA 1
ATOM 1327 C C . VAL A 1 175 ? -8.498 -1.694 -4.841 1.00 98.44 175 VAL A C 1
ATOM 1329 O O . VAL A 1 175 ? -9.008 -1.322 -5.896 1.00 98.44 175 VAL A O 1
ATOM 1332 N N . THR A 1 176 ? -7.303 -1.277 -4.439 1.00 97.50 176 THR A N 1
ATOM 1333 C CA . THR A 1 176 ? -6.414 -0.451 -5.259 1.00 97.50 176 THR A CA 1
ATOM 1334 C C . THR A 1 176 ? -5.321 -1.319 -5.859 1.00 97.50 176 THR A C 1
ATOM 1336 O O . THR A 1 176 ? -4.623 -2.043 -5.149 1.00 97.50 176 THR A O 1
ATOM 1339 N N . VAL A 1 177 ? -5.166 -1.239 -7.180 1.00 94.31 177 VAL A N 1
ATOM 1340 C CA . VAL A 1 177 ? -4.082 -1.895 -7.913 1.00 94.31 177 VAL A CA 1
ATOM 1341 C C . VAL A 1 177 ? -3.310 -0.821 -8.658 1.00 94.31 177 VAL A C 1
ATOM 1343 O O . VAL A 1 177 ? -3.888 -0.053 -9.423 1.00 94.31 177 VAL A O 1
ATOM 1346 N N . VAL A 1 178 ? -2.010 -0.755 -8.402 1.00 89.88 178 VAL A N 1
ATOM 1347 C CA . VAL A 1 178 ? -1.094 0.135 -9.110 1.00 89.88 178 VAL A CA 1
ATOM 1348 C C . VAL A 1 178 ? -0.087 -0.747 -9.816 1.00 89.88 178 VAL A C 1
ATOM 1350 O O . VAL A 1 178 ? 0.724 -1.392 -9.163 1.00 89.88 178 VAL A O 1
ATOM 1353 N N . GLU A 1 179 ? -0.145 -0.786 -11.137 1.00 85.06 179 GLU A N 1
ATOM 1354 C CA . GLU A 1 179 ? 0.736 -1.599 -11.967 1.00 85.06 179 GLU A CA 1
ATOM 1355 C C . GLU A 1 179 ? 1.343 -0.738 -13.072 1.00 85.06 179 GLU A C 1
ATOM 1357 O O . GLU A 1 179 ? 0.752 0.253 -13.508 1.00 85.06 179 GLU A O 1
ATOM 1362 N N . GLU A 1 180 ? 2.544 -1.105 -13.508 1.00 77.19 180 GLU A N 1
ATOM 1363 C CA . GLU A 1 180 ? 3.145 -0.511 -14.691 1.00 77.19 180 GLU A CA 1
ATOM 1364 C C . GLU A 1 180 ? 2.391 -0.977 -15.938 1.00 77.19 180 GLU A C 1
ATOM 1366 O O . GLU A 1 180 ? 2.202 -2.173 -16.151 1.00 77.19 180 GLU A O 1
ATOM 1371 N N . ALA A 1 181 ? 1.966 -0.038 -16.780 1.00 72.50 181 ALA A N 1
ATOM 1372 C CA . ALA A 1 181 ? 1.294 -0.383 -18.022 1.00 72.50 181 ALA A CA 1
ATOM 1373 C C . ALA A 1 181 ? 2.289 -1.038 -18.994 1.00 72.50 181 ALA A C 1
ATOM 1375 O O . ALA A 1 181 ? 3.137 -0.363 -19.577 1.00 72.50 181 ALA A O 1
ATOM 1376 N N . VAL A 1 182 ? 2.165 -2.351 -19.193 1.00 63.44 182 VAL A N 1
ATOM 1377 C CA . VAL A 1 182 ? 2.876 -3.073 -20.254 1.00 63.44 182 VAL A CA 1
ATOM 1378 C C . VAL A 1 182 ? 2.004 -3.044 -21.506 1.00 63.44 182 VAL A C 1
ATOM 1380 O O . VAL A 1 182 ? 0.859 -3.502 -21.498 1.00 63.44 182 VAL A O 1
ATOM 1383 N N . ALA A 1 183 ? 2.523 -2.484 -22.595 1.00 52.31 183 ALA A N 1
ATOM 1384 C CA . ALA A 1 183 ? 1.814 -2.312 -23.860 1.00 52.31 183 ALA A CA 1
ATOM 1385 C C . ALA A 1 183 ? 1.731 -3.626 -24.668 1.00 52.31 183 ALA A C 1
ATOM 1387 O O . ALA A 1 183 ? 2.049 -3.650 -25.856 1.00 52.31 183 ALA A O 1
ATOM 1388 N N . GLY A 1 184 ? 1.296 -4.724 -24.045 1.00 51.22 184 GLY A N 1
ATOM 1389 C CA . GLY A 1 184 ? 1.376 -6.067 -24.628 1.00 51.22 184 GLY A CA 1
ATOM 1390 C C . GLY A 1 184 ? 0.295 -7.053 -24.189 1.00 51.22 184 GLY A C 1
ATOM 1391 O O . GLY A 1 184 ? 0.319 -8.192 -24.639 1.00 51.22 184 GLY A O 1
ATOM 1392 N N . GLY A 1 185 ? -0.652 -6.631 -23.344 1.00 47.38 185 GLY A N 1
ATOM 1393 C CA . GLY A 1 185 ? -1.714 -7.479 -22.788 1.00 47.38 185 GLY A CA 1
ATOM 1394 C C . GLY A 1 185 ? -2.911 -7.754 -23.707 1.00 47.38 185 GLY A C 1
ATOM 1395 O O . GLY A 1 185 ? -3.882 -8.355 -23.252 1.00 47.38 185 GLY A O 1
ATOM 1396 N N . ASP A 1 186 ? -2.871 -7.344 -24.976 1.00 46.31 186 ASP A N 1
ATOM 1397 C CA . ASP A 1 186 ? -3.808 -7.884 -25.963 1.00 46.31 186 ASP A CA 1
ATOM 1398 C C . ASP A 1 186 ? -3.398 -9.339 -26.194 1.00 46.31 186 ASP A C 1
ATOM 1400 O O . ASP A 1 186 ? -2.268 -9.587 -26.604 1.00 46.31 186 ASP A O 1
ATOM 1404 N N . GLY A 1 187 ? -4.283 -10.289 -25.879 1.00 48.41 187 GLY A N 1
ATOM 1405 C CA . GLY A 1 187 ? -4.043 -11.739 -25.792 1.00 48.41 187 GLY A CA 1
ATOM 1406 C C . GLY A 1 187 ? -3.545 -12.470 -27.049 1.00 48.41 187 GLY A C 1
ATOM 1407 O O . GLY A 1 187 ? -3.771 -13.672 -27.177 1.00 48.41 187 GLY A O 1
ATOM 1408 N N . ASP A 1 188 ? -2.866 -11.793 -27.969 1.00 48.03 188 ASP A N 1
ATOM 1409 C CA . ASP A 1 188 ? -2.072 -12.407 -29.018 1.00 48.03 188 ASP A CA 1
ATOM 1410 C C . ASP A 1 188 ? -0.711 -12.817 -28.438 1.00 48.03 188 ASP A C 1
ATOM 1412 O O . ASP A 1 188 ? 0.263 -12.060 -28.432 1.00 48.03 188 ASP A O 1
ATOM 1416 N N . GLY A 1 189 ? -0.653 -14.041 -27.906 1.00 51.44 189 GLY A N 1
ATOM 1417 C CA . GLY A 1 189 ? 0.540 -14.686 -27.342 1.00 51.44 189 GLY A CA 1
ATOM 1418 C C . GLY A 1 189 ? 1.677 -14.938 -28.345 1.00 51.44 189 GLY A C 1
ATOM 1419 O O . GLY A 1 189 ? 2.432 -15.894 -28.183 1.00 51.44 189 GLY A O 1
ATOM 1420 N N . ASN A 1 190 ? 1.800 -14.112 -29.384 1.00 53.84 190 ASN A N 1
ATOM 1421 C CA . ASN A 1 190 ? 2.732 -14.262 -30.491 1.00 53.84 190 ASN A CA 1
ATOM 1422 C C . ASN A 1 190 ? 3.526 -12.976 -30.792 1.00 53.84 190 ASN A C 1
ATOM 1424 O O . ASN A 1 190 ? 3.848 -12.674 -31.942 1.00 53.84 190 ASN A O 1
ATOM 1428 N N . ARG A 1 191 ? 3.923 -12.215 -29.767 1.00 61.38 191 ARG A N 1
ATOM 1429 C CA . ARG A 1 191 ? 5.061 -11.299 -29.928 1.00 61.38 191 ARG A CA 1
ATOM 1430 C C . ARG A 1 191 ? 6.337 -12.109 -29.730 1.00 61.38 191 ARG A C 1
ATOM 1432 O O . ARG A 1 191 ? 6.757 -12.361 -28.608 1.00 61.38 191 ARG A O 1
ATOM 1439 N N . GLY A 1 192 ? 6.938 -12.564 -30.830 1.00 72.50 192 GLY A N 1
ATOM 1440 C CA . GLY A 1 192 ? 8.277 -13.159 -30.791 1.00 72.50 192 GLY A CA 1
ATOM 1441 C C . GLY A 1 192 ? 9.293 -12.202 -30.150 1.00 72.50 192 GLY A C 1
ATOM 1442 O O . GLY A 1 192 ? 9.021 -11.011 -30.015 1.00 72.50 192 GLY A O 1
ATOM 1443 N N . PHE A 1 193 ? 10.483 -12.702 -29.804 1.00 82.50 193 PHE A N 1
ATOM 1444 C CA . PHE A 1 193 ? 11.536 -11.957 -29.087 1.00 82.50 193 PHE A CA 1
ATOM 1445 C C . PHE A 1 193 ? 11.704 -10.490 -29.524 1.00 82.50 193 PHE A C 1
ATOM 1447 O O . PHE A 1 193 ? 11.797 -9.601 -28.685 1.00 82.50 193 PHE A O 1
ATOM 1454 N N . VAL A 1 194 ? 11.698 -10.226 -30.835 1.00 84.38 194 VAL A N 1
ATOM 1455 C CA . VAL A 1 194 ? 11.867 -8.877 -31.397 1.00 84.38 194 VAL A CA 1
ATOM 1456 C C . VAL A 1 194 ? 10.752 -7.921 -30.963 1.00 84.38 194 VAL A C 1
ATOM 1458 O O . VAL A 1 194 ? 11.032 -6.769 -30.649 1.00 84.38 194 VAL A O 1
ATOM 1461 N N . GLY A 1 195 ? 9.500 -8.381 -30.921 1.00 81.12 195 GLY A N 1
ATOM 1462 C CA . GLY A 1 195 ? 8.361 -7.565 -30.498 1.00 81.12 195 GLY A CA 1
ATOM 1463 C C . GLY A 1 195 ? 8.477 -7.159 -29.032 1.00 81.12 195 GLY A C 1
ATOM 1464 O O . GLY A 1 195 ? 8.421 -5.970 -28.724 1.00 81.12 195 GLY A O 1
ATOM 1465 N N . SER A 1 196 ? 8.734 -8.132 -28.153 1.00 78.06 196 SER A N 1
ATOM 1466 C CA . SER A 1 196 ? 8.947 -7.884 -26.723 1.00 78.06 196 SER A CA 1
ATOM 1467 C C . SER A 1 196 ? 10.164 -6.993 -26.471 1.00 78.06 196 SER A C 1
ATOM 1469 O O . SER A 1 196 ? 10.082 -6.053 -25.691 1.00 78.06 196 SER A O 1
ATOM 1471 N N . PHE A 1 197 ? 11.276 -7.228 -27.176 1.00 82.56 197 PHE A N 1
ATOM 1472 C CA . PHE A 1 197 ? 12.479 -6.404 -27.055 1.00 82.56 197 PHE A CA 1
ATOM 1473 C C . PHE A 1 197 ? 12.223 -4.948 -27.460 1.00 82.56 197 PHE A C 1
ATOM 1475 O O . PHE A 1 197 ? 12.645 -4.029 -26.765 1.00 82.56 197 PHE A O 1
ATOM 1482 N N . MET A 1 198 ? 11.516 -4.718 -28.570 1.00 84.25 198 MET A N 1
ATOM 1483 C CA . MET A 1 198 ? 11.208 -3.365 -29.041 1.00 84.25 198 MET A CA 1
ATOM 1484 C C . MET A 1 198 ? 10.253 -2.621 -28.105 1.00 84.25 198 MET A C 1
ATOM 1486 O O . MET A 1 198 ? 10.377 -1.408 -27.943 1.00 84.25 198 MET A O 1
ATOM 1490 N N . GLU A 1 199 ? 9.294 -3.320 -27.506 1.00 80.31 199 GLU A N 1
ATOM 1491 C CA . GLU A 1 199 ? 8.389 -2.749 -26.509 1.00 80.31 199 GLU A CA 1
ATOM 1492 C C . GLU A 1 199 ? 9.141 -2.356 -25.236 1.00 80.31 199 GLU A C 1
ATOM 1494 O O . GLU A 1 199 ? 9.020 -1.226 -24.763 1.00 80.31 199 GLU A O 1
ATOM 1499 N N . GLU A 1 200 ? 10.001 -3.248 -24.761 1.00 80.62 200 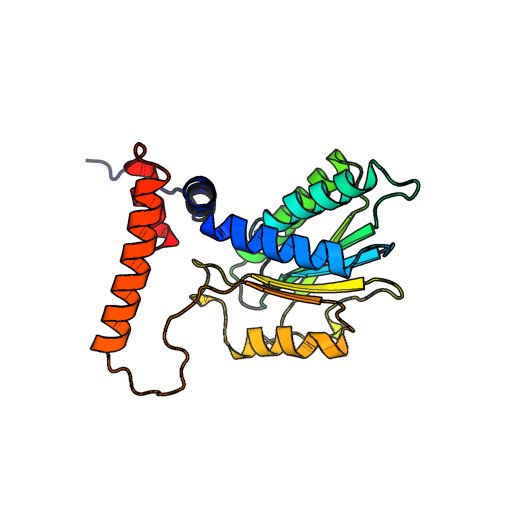GLU A N 1
ATOM 1500 C CA . GLU A 1 200 ? 10.821 -3.029 -23.579 1.00 80.62 200 GLU A CA 1
ATOM 1501 C C . GLU A 1 200 ? 11.827 -1.888 -23.784 1.00 80.62 200 GLU A C 1
ATOM 1503 O O . GLU A 1 200 ? 11.992 -1.028 -22.920 1.00 80.62 200 GLU A O 1
ATOM 1508 N N . MET A 1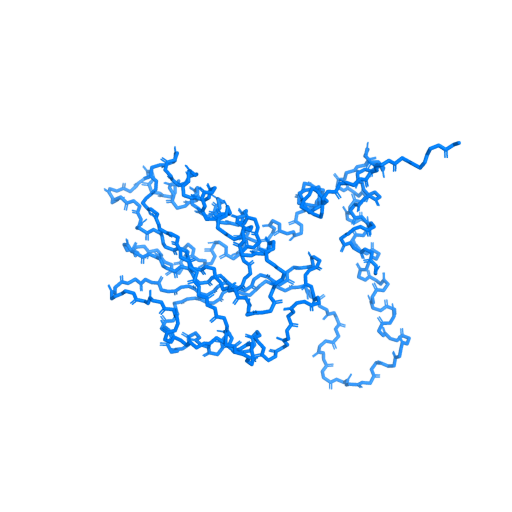 201 ? 12.424 -1.796 -24.976 1.00 83.69 201 MET A N 1
ATOM 1509 C CA . MET A 1 201 ? 13.258 -0.661 -25.378 1.00 83.69 201 MET A CA 1
ATOM 1510 C C . MET A 1 201 ? 12.487 0.661 -25.359 1.00 83.69 201 MET A C 1
ATOM 1512 O O . MET A 1 201 ? 13.007 1.659 -24.865 1.00 83.69 201 MET A O 1
ATOM 1516 N N . LYS A 1 202 ? 11.250 0.692 -25.874 1.00 83.62 202 LYS A N 1
ATOM 1517 C CA . LYS A 1 202 ? 10.409 1.902 -25.835 1.00 83.62 202 LYS A CA 1
ATOM 1518 C C . LYS A 1 202 ? 10.064 2.293 -24.401 1.00 83.62 202 LYS A C 1
ATOM 1520 O O . LYS A 1 202 ? 10.151 3.471 -24.064 1.00 83.62 202 LYS A O 1
ATOM 1525 N N . ARG A 1 203 ? 9.712 1.312 -23.565 1.00 79.88 203 ARG A N 1
ATOM 1526 C CA . ARG A 1 203 ? 9.402 1.500 -22.143 1.00 79.88 203 ARG A CA 1
ATOM 1527 C C . ARG A 1 203 ? 10.591 2.106 -21.401 1.00 79.88 203 ARG A C 1
ATOM 1529 O O . ARG A 1 203 ? 10.461 3.155 -20.772 1.00 79.88 203 ARG A O 1
ATOM 1536 N N . TYR A 1 204 ? 11.766 1.495 -21.542 1.00 81.38 204 TYR A N 1
ATOM 1537 C CA . TYR A 1 204 ? 12.991 1.983 -20.924 1.00 81.38 204 TYR A CA 1
ATOM 1538 C C . TYR A 1 204 ? 13.427 3.348 -21.470 1.00 81.38 204 TYR A C 1
ATOM 1540 O O . TYR A 1 204 ? 13.764 4.224 -20.680 1.00 81.38 204 TYR A O 1
ATOM 1548 N N . SER A 1 205 ? 13.327 3.591 -22.781 1.00 85.56 205 SER A N 1
ATOM 1549 C CA . SER A 1 205 ? 13.610 4.913 -23.361 1.00 85.56 205 SER A CA 1
ATOM 1550 C C . SER A 1 205 ? 12.739 6.002 -22.732 1.00 85.56 205 SER A C 1
ATOM 1552 O O . SER A 1 205 ? 13.267 6.998 -22.252 1.00 85.56 205 SER A O 1
ATOM 1554 N N . ALA A 1 206 ? 11.421 5.785 -22.650 1.00 84.75 206 ALA A N 1
ATOM 1555 C CA . ALA A 1 206 ? 10.499 6.762 -22.071 1.00 84.75 206 ALA A CA 1
ATOM 1556 C C . ALA A 1 206 ? 10.802 7.052 -20.590 1.00 84.75 206 ALA A C 1
ATOM 1558 O O . ALA A 1 206 ? 10.752 8.205 -20.154 1.00 84.75 206 ALA A O 1
ATOM 1559 N N . MET A 1 207 ? 11.154 6.025 -19.810 1.00 80.19 207 MET A N 1
ATOM 1560 C CA . MET A 1 207 ? 11.568 6.214 -18.417 1.00 80.19 207 MET A CA 1
ATOM 1561 C C . MET A 1 207 ? 12.881 7.003 -18.303 1.00 80.19 207 MET A C 1
ATOM 1563 O O . MET A 1 207 ? 12.993 7.859 -17.427 1.00 80.19 207 MET A O 1
ATOM 1567 N N . TRP A 1 208 ? 13.863 6.749 -19.174 1.00 80.12 208 TRP A N 1
ATOM 1568 C CA . TRP A 1 208 ? 15.160 7.435 -19.139 1.00 80.12 208 TRP A CA 1
ATOM 1569 C C . TRP A 1 208 ? 15.005 8.901 -19.531 1.00 80.12 208 TRP A C 1
ATOM 1571 O O . TRP A 1 208 ? 15.526 9.768 -18.831 1.00 80.12 208 TRP A O 1
ATOM 1581 N N . ASP A 1 209 ? 14.230 9.175 -20.580 1.00 83.81 209 ASP A N 1
ATOM 1582 C CA . ASP A 1 209 ? 13.907 10.534 -21.018 1.00 83.81 209 ASP A CA 1
ATOM 1583 C C . ASP A 1 209 ? 13.179 11.306 -19.904 1.00 83.81 209 ASP A C 1
ATOM 1585 O O . ASP A 1 209 ? 13.498 12.464 -19.623 1.00 83.81 209 ASP A O 1
ATOM 1589 N N . SER A 1 210 ? 12.249 10.652 -19.192 1.00 81.25 210 SER A N 1
ATOM 1590 C CA . SER A 1 210 ? 11.559 11.252 -18.043 1.00 81.25 210 SER A CA 1
ATOM 1591 C C . SER A 1 210 ? 12.507 11.574 -16.885 1.00 81.25 210 SER A C 1
ATOM 1593 O O . SER A 1 210 ? 12.336 12.614 -16.244 1.00 81.25 210 SER A O 1
ATOM 1595 N N . LEU A 1 211 ? 13.476 10.704 -16.586 1.00 77.00 211 LEU A N 1
ATOM 1596 C CA . LEU A 1 211 ? 14.467 10.950 -15.534 1.00 77.00 211 LEU A CA 1
ATOM 1597 C C . LEU A 1 211 ? 15.424 12.084 -15.911 1.00 77.00 211 LEU A C 1
ATOM 1599 O O . LEU A 1 211 ? 15.779 12.903 -15.062 1.00 77.00 211 LEU A O 1
ATOM 1603 N N . GLU A 1 212 ? 15.821 12.148 -17.181 1.00 77.94 212 GLU A N 1
ATOM 1604 C CA . GLU A 1 212 ? 16.667 13.212 -17.717 1.00 77.94 212 GLU A CA 1
ATOM 1605 C C . GLU A 1 212 ? 15.996 14.581 -17.626 1.00 77.94 212 GLU A C 1
ATOM 1607 O O . GLU A 1 212 ? 16.614 15.542 -17.164 1.00 77.94 212 GLU A O 1
ATOM 1612 N N . ALA A 1 213 ? 14.718 14.651 -18.000 1.00 77.75 213 ALA A N 1
ATOM 1613 C CA . ALA A 1 213 ? 13.935 15.878 -17.937 1.00 77.75 213 ALA A CA 1
ATOM 1614 C C . ALA A 1 213 ? 13.673 16.342 -16.493 1.00 77.75 213 ALA A C 1
ATOM 1616 O O . ALA A 1 213 ? 13.691 17.543 -16.223 1.00 77.75 213 ALA A O 1
ATOM 1617 N N . GLY A 1 214 ? 13.431 15.409 -15.562 1.00 68.12 214 GLY A N 1
ATOM 1618 C CA . GLY A 1 214 ? 13.106 15.724 -14.169 1.00 68.12 214 GLY A CA 1
ATOM 1619 C C . GLY A 1 214 ? 14.297 16.219 -13.345 1.00 68.12 214 GLY A C 1
ATOM 1620 O O . GLY A 1 214 ? 14.131 17.098 -12.500 1.00 68.12 214 GLY A O 1
ATOM 1621 N N . PHE A 1 215 ? 15.499 15.674 -13.575 1.00 66.19 215 PHE A N 1
ATOM 1622 C CA . PHE A 1 215 ? 16.688 15.939 -12.749 1.00 66.19 215 PHE A CA 1
ATOM 1623 C C . PHE A 1 215 ? 17.967 16.161 -13.584 1.00 66.19 215 PHE A C 1
ATOM 1625 O O . PHE A 1 215 ? 18.887 15.335 -13.563 1.00 66.19 215 PHE A O 1
ATOM 1632 N N . PRO A 1 216 ? 18.109 17.315 -14.264 1.00 58.75 216 PRO A N 1
ATOM 1633 C CA . PRO A 1 216 ? 19.202 17.533 -15.215 1.00 58.75 216 PRO A CA 1
ATOM 1634 C C . PRO A 1 216 ? 20.635 17.605 -14.631 1.00 58.75 216 PRO A C 1
ATOM 1636 O O . PRO A 1 216 ? 21.576 17.789 -15.396 1.00 58.75 216 PRO A O 1
ATOM 1639 N N . MET A 1 217 ? 20.871 17.473 -13.312 1.00 53.44 217 MET A N 1
ATOM 1640 C CA . MET A 1 217 ? 22.160 17.866 -12.690 1.00 53.44 217 MET A CA 1
ATOM 1641 C C . MET A 1 217 ? 22.788 16.903 -11.653 1.00 53.44 217 MET A C 1
ATOM 1643 O O . MET A 1 217 ? 23.688 17.303 -10.916 1.00 53.44 217 MET A O 1
ATOM 1647 N N . GLN A 1 218 ? 22.417 15.617 -11.598 1.00 65.81 218 GLN A N 1
ATOM 1648 C CA . GLN A 1 218 ? 23.054 14.635 -10.688 1.00 65.81 218 GLN A CA 1
ATOM 1649 C C . GLN A 1 218 ? 23.414 13.317 -11.404 1.00 65.81 218 GLN A C 1
ATOM 1651 O O . GLN A 1 218 ? 22.877 12.257 -11.087 1.00 65.81 218 GLN A O 1
ATOM 1656 N N . GLY A 1 219 ? 24.363 13.347 -12.351 1.00 69.06 219 GLY A N 1
ATOM 1657 C CA . GLY A 1 219 ? 24.740 12.164 -13.152 1.00 69.06 219 GLY A CA 1
ATOM 1658 C C . GLY A 1 219 ? 25.138 10.923 -12.333 1.00 69.06 219 GLY A C 1
ATOM 1659 O O . GLY A 1 219 ? 24.881 9.795 -12.746 1.00 69.06 219 GLY A O 1
ATOM 1660 N N . LYS A 1 220 ? 25.693 11.110 -11.125 1.00 73.94 220 LYS A N 1
ATOM 1661 C CA . LYS A 1 220 ? 26.009 10.000 -10.208 1.00 73.94 220 LYS A CA 1
ATOM 1662 C C . LYS A 1 220 ? 24.766 9.387 -9.558 1.00 73.94 220 LYS A C 1
ATOM 1664 O O . LYS A 1 220 ? 24.717 8.172 -9.422 1.00 73.94 220 LYS A O 1
ATOM 1669 N N . ALA A 1 221 ? 23.789 10.201 -9.156 1.00 76.50 221 ALA A N 1
ATOM 1670 C CA . ALA A 1 221 ? 22.553 9.719 -8.542 1.00 76.50 221 ALA A CA 1
ATOM 1671 C C . ALA A 1 221 ? 21.654 9.037 -9.587 1.00 76.50 221 ALA A C 1
ATOM 1673 O O . ALA A 1 221 ? 21.172 7.933 -9.348 1.00 76.50 221 ALA A O 1
ATOM 1674 N N . ARG A 1 222 ? 21.528 9.635 -10.781 1.00 76.56 222 ARG A N 1
ATOM 1675 C CA . ARG A 1 222 ? 20.817 9.043 -11.925 1.00 76.56 222 ARG A CA 1
ATOM 1676 C C . ARG A 1 222 ? 21.407 7.687 -12.315 1.00 76.56 222 ARG A C 1
ATOM 1678 O O . ARG A 1 222 ? 20.686 6.697 -12.322 1.00 76.56 222 ARG A O 1
ATOM 1685 N N . GLY A 1 223 ? 22.726 7.609 -12.515 1.00 77.69 223 GLY A N 1
ATOM 1686 C CA . GLY A 1 223 ? 23.390 6.350 -12.874 1.00 77.69 223 GLY A CA 1
ATOM 1687 C C . GLY A 1 223 ? 23.264 5.245 -11.813 1.00 77.69 223 GLY A C 1
ATOM 1688 O O . GLY A 1 223 ? 23.425 4.065 -12.119 1.00 77.69 223 GLY A O 1
ATOM 1689 N N . LEU A 1 224 ? 22.965 5.591 -10.555 1.00 78.62 224 LEU A N 1
ATOM 1690 C CA . LEU A 1 224 ? 22.662 4.611 -9.511 1.00 78.62 224 LEU A CA 1
ATOM 1691 C C . LEU A 1 224 ? 21.235 4.084 -9.611 1.00 78.62 224 LEU A C 1
ATOM 1693 O O . LEU A 1 224 ? 21.053 2.875 -9.503 1.00 78.62 224 LEU A O 1
ATOM 1697 N N . VAL A 1 225 ? 20.255 4.963 -9.829 1.00 78.19 225 VAL A N 1
ATOM 1698 C CA . VAL A 1 225 ? 18.853 4.576 -10.057 1.00 78.19 225 VAL A CA 1
ATOM 1699 C C . VAL A 1 225 ? 18.749 3.691 -11.298 1.00 78.19 225 VAL A C 1
ATOM 1701 O O . VAL A 1 225 ? 18.196 2.593 -11.227 1.00 78.19 225 VAL A O 1
ATOM 1704 N N . GLU A 1 226 ? 19.377 4.113 -12.398 1.00 77.38 226 GLU A N 1
ATOM 1705 C CA . GLU A 1 226 ? 19.441 3.347 -13.645 1.00 77.38 226 GLU A CA 1
ATOM 1706 C C . GLU A 1 226 ? 20.063 1.966 -13.435 1.00 77.38 226 GLU A C 1
ATOM 1708 O O . GLU A 1 226 ? 19.579 0.997 -13.995 1.00 77.38 226 GLU A O 1
ATOM 1713 N N . ARG A 1 227 ? 21.102 1.832 -12.601 1.00 78.56 227 ARG A N 1
ATOM 1714 C CA . ARG A 1 227 ? 21.778 0.542 -12.389 1.00 78.56 227 ARG A CA 1
ATOM 1715 C C . ARG A 1 227 ? 21.101 -0.365 -11.362 1.00 78.56 227 ARG A C 1
ATOM 1717 O O . ARG A 1 227 ? 21.194 -1.578 -11.489 1.00 78.56 227 ARG A O 1
ATOM 1724 N N . LEU A 1 228 ? 20.542 0.195 -10.290 1.00 75.88 228 LEU A N 1
ATOM 1725 C CA . LEU A 1 228 ? 20.070 -0.577 -9.132 1.00 75.88 228 LEU A CA 1
ATOM 1726 C C . LEU A 1 228 ? 18.563 -0.835 -9.139 1.00 75.88 228 LEU A C 1
ATOM 1728 O O . LEU A 1 228 ? 18.122 -1.742 -8.437 1.00 75.88 228 LEU A O 1
ATOM 1732 N N . ILE A 1 229 ? 17.790 -0.021 -9.863 1.00 73.12 229 ILE A N 1
ATOM 1733 C CA . ILE A 1 229 ? 16.325 -0.103 -9.884 1.00 73.12 229 ILE A CA 1
ATOM 1734 C C . ILE A 1 229 ? 15.808 -0.451 -11.278 1.00 73.12 229 ILE A C 1
ATOM 1736 O O . ILE A 1 229 ? 14.922 -1.292 -11.395 1.00 73.12 229 ILE A O 1
ATOM 1740 N N . LEU A 1 230 ? 16.342 0.202 -12.314 1.00 73.75 230 LEU A N 1
ATOM 1741 C CA . LEU A 1 230 ? 15.838 0.062 -13.683 1.00 73.75 230 LEU A CA 1
ATOM 1742 C C . LEU A 1 230 ? 16.661 -0.907 -14.541 1.00 73.75 230 LEU A C 1
ATOM 1744 O O . LEU A 1 230 ? 16.161 -1.410 -15.543 1.00 73.75 230 LEU A O 1
ATOM 1748 N N . GLY A 1 231 ? 17.908 -1.155 -14.151 1.00 66.44 231 GLY A N 1
ATOM 1749 C CA . GLY A 1 231 ? 18.816 -2.056 -14.842 1.00 66.44 231 GLY A CA 1
ATOM 1750 C C . GLY A 1 231 ? 18.363 -3.515 -14.721 1.00 66.44 231 GLY A C 1
ATOM 1751 O O . GLY A 1 231 ? 17.770 -3.870 -13.700 1.00 66.44 231 GLY A O 1
ATOM 1752 N N . PRO A 1 232 ? 18.625 -4.340 -15.750 1.00 54.22 232 PRO A N 1
ATOM 1753 C CA . PRO A 1 232 ? 18.321 -5.769 -15.734 1.00 54.22 232 PRO A CA 1
ATOM 1754 C C . PRO A 1 232 ? 19.151 -6.553 -14.706 1.00 54.22 232 PRO A C 1
ATOM 1756 O O . PRO A 1 232 ? 20.291 -6.132 -14.391 1.00 54.22 232 PRO A O 1
#

pLDDT: mean 82.35, std 16.17, range [33.62, 98.75]

Radius of gyration: 19.4 Å; Cα contacts (8 Å, |Δi|>4): 279; chains: 1; bounding box: 61×43×48 Å

Sequence (232 aa):
PTRPSWKMAPVEAFQLLQDMSPYVKFGHFTANQAILEAVAGERRVHIVDYDIMEGVQWASLMQAMVSQQETSIAPPPHLRITAVTRSGGHRRSVTSVLDTGRRLAAFAASIGLSFSFGQCRLDSDDQLRPAAVKVVKGEAVVLNCALHPPHLPWRSAASVASFLGSASELGARVVTVVEEAVAGGDGDGNRGFVGSFMEEMKRYSAMWDSLEAGFPMQGKARGLVERLILGP

Secondary structure (DSSP, 8-state):
-PPP-----HHHHHHHHHHH-SHHHHHHHHHHHHHHHHTTT-SEEEEEES--TT-HHHHHHHHHHHHHHTT-SSPPPEEEEEEEE-TTS-HHHHHHHHHHHHHHHHHHHHTT--EEEEEEE--TTSPPPGGGS-PPTT-EEEEEEE--TT-GGG--HHHHHHHHHHHHHTT-SEEEEE----TT-SS-----HHHHHHHHHHHHHHHHHHHHHH-TT-HHHHHHHIIIII--

Nearest PDB structures (foldseek):
  5hyz-assembly1_A-2  TM=8.288E-01  e=2.113E-11  Oryza sativa Japonica Group
  5b3h-assembly1_B  TM=7.865E-01  e=3.854E-11  Arabidopsis thaliana
  5b3g-assembly1_B  TM=7.762E-01  e=1.008E-10  Arabidopsis thaliana
  5b3h-assembly2_E  TM=7.602E-01  e=7.929E-11  Arabidopsis thaliana
  6lyi-assembly1_B-2  TM=4.697E-01  e=3.529E-03  Camellia sinensis var. assamica

Mean predicted aligned error: 8.4 Å

Solvent-accessible surface area (backbone atoms only — not comparable to full-atom values): 13437 Å² total; per-residue (Å²): 137,81,79,78,87,78,80,76,53,73,66,58,38,50,51,50,43,53,73,36,32,63,69,63,53,48,48,41,51,56,44,40,50,54,47,52,64,66,50,61,92,49,64,25,38,33,39,39,27,59,62,49,70,78,40,66,60,53,58,56,41,54,49,50,53,50,62,69,31,77,83,46,96,62,80,69,39,37,40,34,40,29,34,44,41,65,78,82,58,59,75,67,54,59,56,45,46,54,53,28,43,51,51,52,50,53,50,31,56,76,73,73,45,51,68,48,71,51,71,32,58,27,45,97,83,46,34,51,53,60,86,54,54,87,80,61,94,82,47,49,27,32,40,40,40,67,61,60,79,72,54,65,92,80,62,52,72,67,30,54,49,30,49,62,62,32,34,72,82,61,58,41,72,45,76,40,75,36,70,80,88,67,97,66,79,64,90,66,95,72,63,52,72,67,52,52,51,54,51,51,50,51,53,51,48,53,53,50,53,48,38,49,72,60,47,82,83,46,72,71,61,52,55,41,25,47,57,73,49,72,42,133